Protein 8KCE (pdb70)

Organism: Ramazzottius varieornatus (NCBI:txid947166)

Solvent-accessible surface area: 12298 Å² total; per-residue (Å²): 122,97,10,34,73,0,0,26,19,0,0,18,26,0,10,9,2,0,30,1,0,51,93,3,19,114,93,19,75,18,106,58,0,94,96,57,70,31,45,78,190,16,26,76,76,0,34,19,0,62,66,60,0,36,84,25,54,64,71,9,40,65,32,0,130,93,78,67,20,178,39,26,62,74,18,132,39,68,30,87,47,115,82,11,66,16,0,13,119,4,0,30,21,15,0,19,18,2,20,2,0,2,45,12,2,22,142,34,3,135,41,100,133,34,72,84,59,9,82,48,18,26,72,24,0,37,62,8,4,30,38,0,9,155,40,43,25,62,4,52,81,42,32,94,80,63,17,42,2,23,50,89,0,9,13,5,21,17,46,76,16,57,75,58,38,96,48,131,28,48,142,55,13,22,72,0,65,8,69,61,55,42,11,79,71,42,23,90,0,44,0,83,27,76,116,155,27,94,47,116,33,0,23,2,0,6,11,6,22,47,97,30,20,65,30,104,130,19,74,64,37,2,51,1,26,103,35,6,107,6,21,0,10,0,0,9,0,101,26,135,144,14,119,84,0,2,46,56,32,94,13,12,32,0,0,2,16,32,0,21,15,52,24,178,50,30,77,115,138,128

Sequence (270 aa):
DMTLLDALNFLLGVEHLASAFYVQAVNNFTADDFKAAGLAQRRDYDQFVGVRNNEVDHRDTTLISSVIKSLGGKKPNPPCKKYTFPVTDVASVLKVSRRTLENADKPAYLGALRDIKSVELLRTSSVQGALSSGDSSAHAAFFAYLTGKAPPAPGPVDGPLTQRHIATLAQDDFIIVSCPYPAPKPFPKLTLSSPQSGPVGTVVATTTCAQDVDTNGVMCAIISGNQGTLLMQRPGATCTIPPGVKGIILFIAWVRGRDVLNVGVDDSSTVVCGPNYFLLSALGDAVPG

B-factor: mean 20.25, std 22.63, range [6.39, 247.56]

Structure (mmCIF, N/CA/C/O backbone):
data_8KCE
#
_entry.id   8KCE
#
_cell.length_a   89.362
_cell.length_b   64.020
_cell.length_c   45.987
_cell.angle_alpha   90.000
_cell.angle_beta   109.540
_cell.angle_gamma   90.000
#
_symmetry.space_group_name_H-M   'C 1 2 1'
#
loop_
_entity.id
_entity.type
_entity.pdbx_description
1 polymer RvY_06210
2 non-polymer 'ZINC ION'
3 non-polymer 'MAGNESIUM ION'
4 water water
#
loop_
_atom_site.group_PDB
_atom_site.id
_atom_site.type_symbol
_atom_site.label_atom_id
_atom_site.label_alt_id
_atom_site.label_comp_id
_atom_site.label_asym_id
_atom_site.label_entity_id
_atom_site.label_seq_id
_atom_site.pdbx_PDB_ins_code
_atom_site.Cartn_x
_atom_site.Cartn_y
_atom_site.Cartn_z
_atom_site.occupancy
_atom_site.B_iso_or_equiv
_atom_site.auth_seq_id
_atom_site.auth_comp_id
_atom_site.auth_asym_id
_atom_site.auth_atom_id
_atom_site.pdbx_PDB_model_num
ATOM 1 N N . ASP A 1 35 ? -38.56100 -22.26200 14.33800 1.000 29.46791 18 ASP A N 1
ATOM 2 C CA . ASP A 1 35 ? -38.13600 -22.53400 12.97500 1.000 29.11506 18 ASP A CA 1
ATOM 3 C C . ASP A 1 35 ? -37.73000 -21.23400 12.28500 1.000 24.50759 18 ASP A C 1
ATOM 4 O O . ASP A 1 35 ? -37.59600 -20.17500 12.92900 1.000 21.20541 18 ASP A O 1
ATOM 13 N N . MET A 1 36 ? -37.52800 -21.31900 10.96800 1.000 23.47277 19 MET A N 1
ATOM 14 C CA . MET A 1 36 ? -37.07200 -20.14700 10.23200 1.000 23.17787 19 MET A CA 1
ATOM 15 C C . MET A 1 36 ? -38.13800 -19.06000 10.17600 1.000 16.96397 19 MET A C 1
ATOM 16 O O . MET A 1 36 ? -37.79100 -17.88000 10.15400 1.000 15.50254 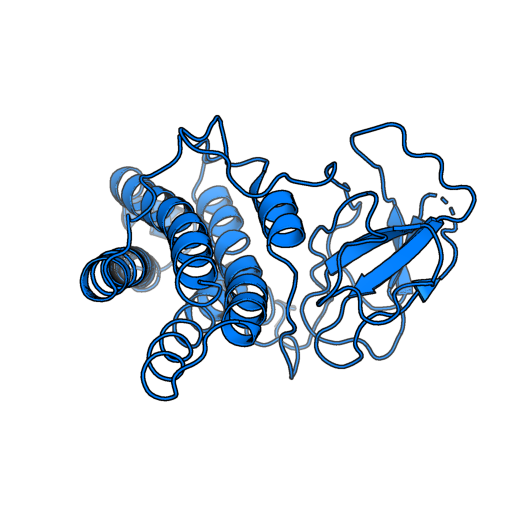19 MET A O 1
ATOM 30 N N . THR A 1 37 ? -39.42500 -19.42300 10.16700 1.000 15.27991 20 THR A N 1
ATOM 31 C CA . THR A 1 37 ? -40.46600 -18.40000 10.22100 1.000 14.92778 20 THR A CA 1
ATOM 32 C C . THR A 1 37 ? -40.35300 -17.59300 11.50500 1.000 14.51581 20 THR A C 1
ATOM 33 O O . THR A 1 37 ? -40.34400 -16.35700 11.48100 1.000 13.98689 20 THR A O 1
ATOM 44 N N A LEU A 1 38 ? -40.25600 -18.27600 12.64800 0.490 13.57791 21 LEU A N 1
ATOM 45 N N B LEU A 1 38 ? -40.26700 -18.28500 12.64100 0.510 14.67379 21 LEU A N 1
ATOM 46 C CA A LEU A 1 38 ? -40.15000 -17.56300 13.91700 0.490 13.85639 21 LEU A CA 1
ATOM 47 C CA B LEU A 1 38 ? -40.13400 -17.60900 13.92400 0.510 16.19711 21 LEU A CA 1
ATOM 48 C C A LEU A 1 38 ? -38.87300 -16.73500 13.98100 0.490 13.52071 21 LEU A C 1
ATOM 49 C C B LEU A 1 38 ? -38.88500 -16.74200 13.95700 0.510 14.45974 21 LEU A C 1
ATOM 50 O O A LEU A 1 38 ? -38.87400 -15.62000 14.51500 0.490 14.00718 21 LEU A O 1
ATOM 51 O O B LEU A 1 38 ? -38.92400 -15.59900 14.42600 0.510 14.56929 21 LEU A O 1
ATOM 82 N N . ASP A 1 39 ? -37.76400 -17.26700 13.46400 1.000 13.48232 22 ASP A N 1
ATOM 83 C CA . ASP A 1 39 ? -36.53400 -16.49100 13.46900 1.000 14.75167 22 ASP A CA 1
ATOM 84 C C . ASP A 1 39 ? -36.66400 -15.24700 12.60800 1.000 11.91649 22 ASP A C 1
ATOM 85 O O . ASP A 1 39 ? -36.16100 -14.18000 12.97200 1.000 12.25304 22 ASP A O 1
ATOM 94 N N . ALA A 1 40 ? -37.32200 -15.36400 11.46100 1.000 11.59980 23 ALA A N 1
ATOM 95 C CA . ALA A 1 40 ? -37.50900 -14.20100 10.60100 1.000 11.35919 23 ALA A CA 1
ATOM 96 C C . ALA A 1 40 ? -38.37700 -13.15200 11.28700 1.000 10.70867 23 ALA A C 1
ATOM 97 O O . ALA A 1 40 ? -38.09300 -11.94800 11.21800 1.000 10.34533 23 ALA A O 1
ATOM 104 N N . LEU A 1 41 ? -39.45500 -13.59000 11.93500 1.000 10.47506 24 LEU A N 1
ATOM 105 C CA . LEU A 1 41 ? -40.31200 -12.65500 12.65100 1.000 10.49660 24 LEU A CA 1
ATOM 106 C C . LEU A 1 41 ? -39.57300 -11.97900 13.79500 1.000 10.39285 24 LEU A C 1
ATOM 107 O O . LEU A 1 41 ? -39.74500 -10.77800 14.01800 1.000 10.14939 24 LEU A O 1
ATOM 123 N N . ASN A 1 42 ? -38.75900 -12.73500 14.54000 1.000 10.21798 25 ASN A N 1
ATOM 124 C CA . ASN A 1 42 ? -38.00400 -12.14700 15.64100 1.000 10.52718 25 ASN A CA 1
ATOM 125 C C . ASN A 1 42 ? -36.96600 -11.16000 15.13100 1.000 9.57245 25 ASN A C 1
ATOM 126 O O . ASN A 1 42 ? -36.69900 -10.14100 15.77900 1.000 10.27271 25 ASN A O 1
ATOM 137 N N . PHE A 1 43 ? -36.36300 -11.44400 13.97600 1.000 9.98102 26 PHE A N 1
ATOM 138 C CA . PHE A 1 43 ? -35.46300 -10.48900 13.34100 1.000 9.99263 26 PHE A CA 1
ATOM 139 C C . PHE A 1 43 ? -36.19900 -9.19800 12.98400 1.000 9.58852 26 PHE A C 1
ATOM 140 O O . PHE A 1 43 ? -35.70900 -8.09600 13.27200 1.000 9.50672 26 PHE A O 1
ATOM 157 N N . LEU A 1 44 ? -37.39400 -9.30300 12.38400 1.000 9.16893 27 LEU A N 1
ATOM 158 C CA . LEU A 1 44 ? -38.17200 -8.10500 12.09500 1.000 9.18939 27 LEU A CA 1
ATOM 159 C C . LEU A 1 44 ? -38.58700 -7.39000 13.36600 1.000 9.01088 27 LEU A C 1
ATOM 160 O O . LEU A 1 44 ? -38.67400 -6.16600 13.38200 1.000 9.13979 27 LEU A O 1
ATOM 176 N N . LEU A 1 45 ? -38.85200 -8.12800 14.43900 1.000 9.06490 28 LEU A N 1
ATOM 177 C CA . LEU A 1 45 ? -39.16000 -7.48900 15.71000 1.000 9.16335 28 LEU A CA 1
ATOM 178 C C . LEU A 1 45 ? -37.96100 -6.69500 16.21300 1.000 9.25893 28 LEU A C 1
ATOM 179 O O . LEU A 1 45 ? -38.12500 -5.60000 16.74600 1.000 10.12177 28 LEU A O 1
ATOM 195 N N . GLY A 1 46 ? -36.73800 -7.19900 16.01800 1.000 9.20712 29 GLY A N 1
ATOM 196 C CA . GLY A 1 46 ? -35.57500 -6.38200 16.33800 1.000 9.79733 29 GLY A CA 1
ATOM 197 C C . GLY A 1 46 ? -35.54400 -5.08600 15.54800 1.000 9.24558 29 GLY A C 1
ATOM 198 O O . GLY A 1 46 ? -35.29300 -4.01200 16.10000 1.000 9.80820 29 GLY A O 1
ATOM 202 N N . VAL A 1 47 ? -35.82500 -5.16600 14.25200 1.000 8.79778 30 VAL A N 1
ATOM 203 C CA . VAL A 1 47 ? -35.86900 -3.97800 13.40000 1.000 9.09812 30 VAL A CA 1
ATOM 204 C C . VAL A 1 47 ? -36.90300 -2.99400 13.91600 1.000 8.64046 30 VAL A C 1
ATOM 205 O O . VAL A 1 47 ? -36.65300 -1.78600 14.00600 1.000 9.17835 30 VAL A O 1
ATOM 218 N N . GLU A 1 48 ? -38.09100 -3.49700 14.24600 1.000 8.42159 31 GLU A N 1
ATOM 219 C CA . GLU A 1 48 ? -39.18600 -2.62900 14.65400 1.000 8.65018 31 GLU A CA 1
ATOM 220 C C . GLU A 1 48 ? -39.05200 -2.17500 16.10000 1.000 9.24054 31 GLU A C 1
ATOM 221 O O . GLU A 1 48 ? -39.56100 -1.10700 16.44200 1.000 9.61438 31 GLU A O 1
ATOM 233 N N . HIS A 1 49 ? -38.36300 -2.92300 16.97000 1.000 9.34048 32 HIS A N 1
ATOM 234 C CA . HIS A 1 49 ? -38.05100 -2.38800 18.29300 1.000 9.54370 32 HIS A CA 1
ATOM 235 C C . HIS A 1 49 ? -37.22600 -1.11700 18.17000 1.000 9.00982 32 HIS A C 1
ATOM 236 O O . HIS A 1 49 ? -37.45700 -0.13400 18.88400 1.000 9.66224 32 HIS A O 1
ATOM 251 N N . LEU A 1 50 ? -36.21400 -1.15900 17.30100 1.000 8.83668 33 LEU A N 1
ATOM 252 C CA . LEU A 1 50 ? -35.32000 -0.02600 17.12100 1.000 9.27264 33 LEU A CA 1
ATOM 253 C C . LEU A 1 50 ? -36.08200 1.15800 16.55100 1.000 8.95905 33 LEU A C 1
ATOM 254 O O . LEU A 1 50 ? -36.01500 2.27100 17.08400 1.000 9.56524 33 LEU A O 1
ATOM 270 N N . ALA A 1 51 ? -36.82300 0.94000 15.47200 1.000 8.74840 34 ALA A N 1
ATOM 271 C CA . ALA A 1 51 ? -37.51000 2.05100 14.82800 1.000 9.08170 34 ALA A CA 1
ATOM 272 C C . ALA A 1 51 ? -38.57300 2.63300 15.74600 1.000 9.28636 34 ALA A C 1
ATOM 273 O O . ALA A 1 51 ? -38.65700 3.85200 15.91200 1.000 9.64115 34 ALA A O 1
ATOM 280 N N . SER A 1 52 ? -39.41800 1.79400 16.33700 1.000 9.33719 35 SER A N 1
ATOM 281 C CA . SER A 1 52 ? -40.46300 2.32000 17.21000 1.000 9.26782 35 SER A CA 1
ATOM 282 C C . SER A 1 52 ? -39.86700 3.07500 18.39000 1.000 9.76354 35 SER A C 1
ATOM 283 O O . SER A 1 52 ? -40.37900 4.12700 18.77700 1.000 9.90874 35 SER A O 1
ATOM 291 N N . ALA A 1 53 ? -38.76100 2.57800 18.95900 1.000 9.39158 36 ALA A N 1
ATOM 292 C CA . ALA A 1 53 ? -38.14500 3.29400 20.06900 1.000 9.64344 36 ALA A CA 1
ATOM 293 C C . ALA A 1 53 ? -37.72100 4.68700 19.63900 1.000 9.10500 36 ALA A C 1
ATOM 294 O O . ALA A 1 53 ? -37.90900 5.66900 20.38000 1.000 10.04490 36 ALA A O 1
ATOM 301 N N . PHE A 1 54 ? -37.13600 4.78800 18.43900 1.000 9.14215 37 PHE A N 1
ATOM 302 C CA . PHE A 1 54 ? -36.72700 6.07900 17.91200 1.000 8.76354 37 PHE A CA 1
ATOM 303 C C . PHE A 1 54 ? -37.91000 7.02700 17.79400 1.000 8.73096 37 PHE A C 1
ATOM 304 O O . PHE A 1 54 ? -37.84600 8.17300 18.24900 1.000 9.19398 37 PHE A O 1
ATOM 321 N N . TYR A 1 55 ? -38.98000 6.58800 17.12300 1.000 8.42488 38 TYR A N 1
ATOM 322 C CA . TYR A 1 55 ? -40.09500 7.49300 16.87800 1.000 8.25039 38 TYR A CA 1
ATOM 323 C C . TYR A 1 55 ? -40.81600 7.86400 18.16600 1.000 9.06754 38 TYR A C 1
ATOM 324 O O . TYR A 1 55 ? -41.26400 9.00300 18.31500 1.000 9.21635 38 TYR A O 1
ATOM 342 N N . VAL A 1 56 ? -40.96100 6.92700 19.10600 1.000 8.95817 39 VAL A N 1
ATOM 343 C CA . VAL A 1 56 ? -41.60800 7.25300 20.36900 1.000 9.76695 39 VAL A CA 1
ATOM 344 C C . VAL A 1 56 ? -40.82000 8.34500 21.08000 1.000 9.96992 39 VAL A C 1
ATOM 345 O O . VAL A 1 56 ? -41.37800 9.34000 21.55500 1.000 10.63340 39 VAL A O 1
ATOM 358 N N . GLN A 1 57 ? -39.50200 8.18300 21.15000 1.000 10.05508 40 GLN A N 1
ATOM 359 C CA . GLN A 1 57 ? -38.67100 9.18100 21.81600 1.000 10.44212 40 GLN A CA 1
ATOM 360 C C . GLN A 1 57 ? -38.69000 10.5060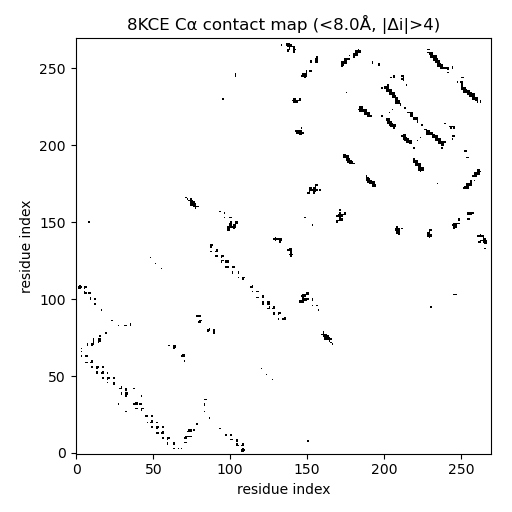0 21.07200 1.000 10.51064 40 GLN A C 1
ATOM 361 O O . GLN A 1 57 ? -38.75900 11.56900 21.69500 1.000 11.69762 40 GLN A O 1
ATOM 375 N N . ALA A 1 58 ? -38.63700 10.46500 19.74200 1.000 9.74717 41 ALA A N 1
ATOM 376 C CA . ALA A 1 58 ? -38.58800 11.70300 18.98000 1.000 10.59036 41 ALA A CA 1
ATOM 377 C C . ALA A 1 58 ? -39.86500 12.51100 19.15400 1.000 10.40934 41 ALA A C 1
ATOM 378 O O . ALA A 1 58 ? -39.81200 13.73700 19.27600 1.000 11.18855 41 ALA A O 1
ATOM 385 N N . VAL A 1 59 ? -41.02800 11.85000 19.15800 1.000 10.48150 42 VAL A N 1
ATOM 386 C CA . VAL A 1 59 ? -42.27000 12.58700 19.38000 1.000 11.16235 42 VAL A CA 1
ATOM 387 C C . VAL A 1 59 ? -42.27000 13.23100 20.75600 1.000 12.07272 42 VAL A C 1
ATOM 388 O O . VAL A 1 59 ? -42.79700 14.33600 20.92500 1.000 13.93145 42 VAL A O 1
ATOM 401 N N . ASN A 1 60 ? -41.67200 12.57600 21.75100 1.000 12.20115 43 ASN A N 1
ATOM 402 C CA . ASN A 1 60 ? -41.59400 13.17200 23.08100 1.000 14.31589 43 ASN A CA 1
ATOM 403 C C . ASN A 1 60 ? -40.66800 14.38200 23.12900 1.000 15.04796 43 ASN A C 1
ATOM 404 O O . ASN A 1 60 ? -40.84800 15.24600 23.99200 1.000 17.93388 43 ASN A O 1
ATOM 415 N N . ASN A 1 61 ? -39.69800 14.47800 22.22200 1.000 14.94834 44 ASN A N 1
ATOM 416 C CA . ASN A 1 61 ? -38.68300 15.51900 22.27000 1.000 19.25354 44 ASN A CA 1
ATOM 417 C C . ASN A 1 61 ? -38.89300 16.64200 21.26500 1.000 14.93972 44 ASN A C 1
ATOM 418 O O . ASN A 1 61 ? -38.19200 17.66100 21.36200 1.000 15.57418 44 ASN A O 1
ATOM 429 N N . PHE A 1 62 ? -39.82000 16.48800 20.31800 1.000 12.80946 45 PHE A N 1
ATOM 4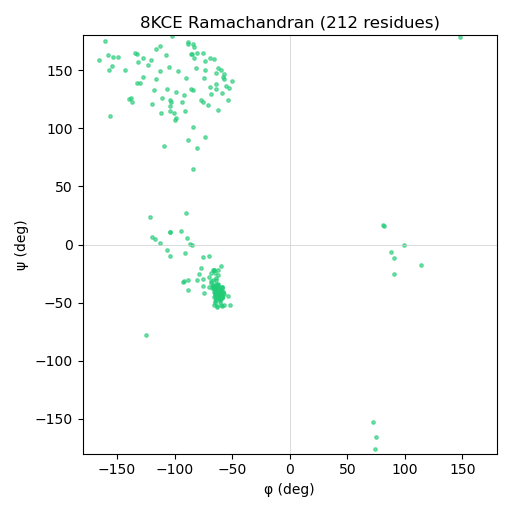30 C CA . PHE A 1 62 ? -40.07000 17.46500 19.27200 1.000 12.57112 45 PHE A CA 1
ATOM 431 C C . PHE A 1 62 ? -41.56200 17.69800 19.16300 1.000 12.68364 45 PHE A C 1
ATOM 432 O O . PHE A 1 62 ? -42.35300 16.75400 19.22200 1.000 13.19816 45 PHE A O 1
ATOM 449 N N . THR A 1 63 ? -41.92900 18.95800 18.98100 1.000 14.60484 46 THR A N 1
ATOM 450 C CA . THR A 1 63 ? -43.31100 19.37700 18.85500 1.000 15.21690 46 THR A CA 1
ATOM 451 C C . THR A 1 63 ? -43.58400 19.88500 17.44500 1.000 15.19967 46 THR A C 1
ATOM 452 O O . THR A 1 63 ? -42.67500 20.12200 16.64400 1.000 14.81317 46 THR A O 1
ATOM 463 N N . ALA A 1 64 ? -44.86900 20.11700 17.17300 1.000 15.14128 47 ALA A N 1
ATOM 464 C CA . ALA A 1 64 ? -45.23400 20.73000 15.90700 1.000 15.81245 47 ALA A CA 1
ATOM 465 C C . ALA A 1 64 ? -44.56400 22.08800 15.75300 1.000 16.95138 47 ALA A C 1
ATOM 466 O O . ALA A 1 64 ? -44.19000 22.47700 14.64300 1.000 17.18602 47 ALA A O 1
ATOM 473 N N . ASP A 1 65 ? -44.42800 22.84500 16.84600 1.000 18.62960 48 ASP A N 1
ATOM 474 C CA . ASP A 1 65 ? -43.76300 24.13900 16.73700 1.000 21.01198 48 ASP A CA 1
ATOM 475 C C . ASP A 1 65 ? -42.30300 23.97800 16.32600 1.000 19.28127 48 ASP A C 1
ATOM 476 O O . ASP A 1 65 ? -41.78600 24.77900 15.54200 1.000 19.44072 48 ASP A O 1
ATOM 485 N N . ASP A 1 66 ? -41.62300 22.94200 16.83400 1.000 18.13801 49 ASP A N 1
ATOM 486 C CA . ASP A 1 66 ? -40.25900 22.67300 16.38000 1.000 17.39116 49 ASP A CA 1
ATOM 487 C C . ASP A 1 66 ? -40.23900 22.38700 14.88300 1.000 16.27026 49 ASP A C 1
ATOM 488 O O . ASP A 1 66 ? -39.38200 22.88700 14.15200 1.000 16.54380 49 ASP A O 1
ATOM 497 N N . PHE A 1 67 ? -41.17900 21.57000 14.40900 1.000 14.96576 50 PHE A N 1
ATOM 498 C CA . PHE A 1 67 ? -41.23500 21.25800 12.98700 1.000 14.36454 50 PHE A CA 1
ATOM 499 C C . PHE A 1 67 ? -41.51800 22.51300 12.16800 1.000 16.10242 50 PHE A C 1
ATOM 500 O O . PHE A 1 67 ? -40.89200 22.73900 11.12200 1.000 16.76920 50 PHE A O 1
ATOM 517 N N . LYS A 1 68 ? -42.44700 23.35500 12.63400 1.000 17.00917 51 LYS A N 1
ATOM 518 C CA . LYS A 1 68 ? -42.77300 24.57200 11.89200 1.000 19.46804 51 LYS A CA 1
ATOM 519 C C . LYS A 1 68 ? -41.59700 25.53400 11.85800 1.000 20.05888 51 LYS A C 1
ATOM 520 O O . LYS A 1 68 ? -41.37300 26.20600 10.84600 1.000 20.72471 51 LYS A O 1
ATOM 539 N N . ALA A 1 69 ? -40.84400 25.62100 12.95500 1.000 20.40331 52 ALA A N 1
ATOM 540 C CA . ALA A 1 69 ? -39.65900 26.47300 12.96300 1.000 21.68864 52 ALA A CA 1
ATOM 541 C C . ALA A 1 69 ? -38.64300 26.00100 11.93500 1.000 21.86985 52 ALA A C 1
ATOM 542 O O . ALA A 1 69 ? -37.85700 26.80600 11.42300 1.000 24.58461 52 ALA A O 1
ATOM 549 N N . ALA A 1 70 ? -38.66900 24.71300 11.59600 1.000 21.52098 53 ALA A N 1
ATOM 550 C CA . ALA A 1 70 ? -37.77800 24.13200 10.60100 1.000 21.25717 53 ALA A CA 1
ATOM 551 C C . ALA A 1 70 ? -38.30800 24.24800 9.17600 1.000 22.59809 53 ALA A C 1
ATOM 552 O O . ALA A 1 70 ? -37.64300 23.78300 8.24300 1.000 23.77631 53 ALA A O 1
ATOM 559 N N . GLY A 1 71 ? -39.48000 24.84600 8.98200 1.000 20.48226 54 GLY A N 1
ATOM 560 C CA . GLY A 1 71 ? -40.03500 25.02900 7.65700 1.000 19.99085 54 GLY A CA 1
ATOM 561 C C . GLY A 1 71 ? -41.08100 24.02400 7.25600 1.000 17.91276 54 GLY A C 1
ATOM 562 O O . GLY A 1 71 ? -41.61100 24.11800 6.14500 1.000 18.74810 54 GLY A O 1
ATOM 566 N N . LEU A 1 72 ? -41.39100 23.07500 8.12100 1.000 16.85061 55 LEU A N 1
ATOM 567 C CA . LEU A 1 72 ? -42.37600 22.04800 7.84700 1.000 15.93127 55 LEU A CA 1
ATOM 568 C C . LEU A 1 72 ? -43.76100 22.53800 8.26400 1.000 16.12064 55 LEU A C 1
ATOM 569 O O . LEU A 1 72 ? -43.92200 23.59900 8.86500 1.000 18.54543 55 LEU A O 1
ATOM 585 N N . ALA A 1 73 ? -44.77300 21.75400 7.92600 1.000 14.56730 56 ALA A N 1
ATOM 586 C CA . ALA A 1 73 ? -46.15700 22.10100 8.18700 1.000 13.98136 56 ALA A CA 1
ATOM 587 C C . ALA A 1 73 ? -46.72500 21.24900 9.31200 1.000 12.46922 56 ALA A C 1
ATOM 588 O O . ALA A 1 73 ? -46.18900 20.19300 9.65300 1.000 12.21879 56 ALA A O 1
ATOM 595 N N . GLN A 1 74 ? -47.85300 21.70400 9.86200 1.000 12.69741 57 GLN A N 1
ATOM 596 C CA . GLN A 1 74 ? -48.54800 20.91000 10.86400 1.000 12.49245 57 GLN A CA 1
ATOM 597 C C . GLN A 1 74 ? -48.78800 19.48700 10.38000 1.000 10.94401 57 GLN A C 1
ATOM 598 O O . GLN A 1 74 ? -48.60700 18.53900 11.14400 1.000 10.78552 57 GLN A O 1
ATOM 612 N N A ARG A 1 75 ? -49.20300 19.31300 9.12100 0.490 10.09262 58 ARG A N 1
ATOM 613 N N B ARG A 1 75 ? -49.20000 19.32000 9.12300 0.510 10.50829 58 ARG A N 1
ATOM 614 C CA A ARG A 1 75 ? -49.49400 17.96100 8.64800 0.490 9.41083 58 ARG A CA 1
ATOM 615 C CA B ARG A 1 75 ? -49.49100 17.97600 8.63100 0.510 10.28869 58 ARG A CA 1
ATOM 616 C C A ARG A 1 75 ? -48.25400 17.07500 8.64200 0.490 9.02827 58 ARG A C 1
ATOM 617 C C B ARG A 1 75 ? -48.25700 17.08400 8.64800 0.510 9.40864 58 ARG A C 1
ATOM 618 O O A ARG A 1 75 ? -48.37900 15.84800 8.69300 0.490 9.28835 58 ARG A O 1
ATOM 619 O O B ARG A 1 75 ? -48.38900 15.85900 8.73000 0.510 9.69060 58 ARG A O 1
ATOM 660 N N . ASP A 1 76 ? -47.06500 17.67100 8.51600 1.000 8.84897 59 ASP A N 1
ATOM 661 C CA . ASP A 1 76 ? -45.84100 16.88500 8.54400 1.000 9.24807 59 ASP A CA 1
ATOM 662 C C . ASP A 1 76 ? -45.55500 16.38400 9.95000 1.000 9.61463 59 ASP A C 1
ATOM 663 O O . ASP A 1 76 ? -45.14300 15.23600 10.13100 1.000 9.77668 59 ASP A O 1
ATOM 672 N N . TYR A 1 77 ? -45.77400 17.22800 10.96100 1.000 9.47871 60 TYR A N 1
ATOM 673 C CA . TYR A 1 77 ? -45.66500 16.75000 12.33200 1.000 9.71969 60 TYR A CA 1
ATOM 674 C C . TYR A 1 77 ? -46.72400 15.69400 12.60600 1.000 9.34675 60 TYR A C 1
ATOM 675 O O . TYR A 1 77 ? -46.44900 14.66600 13.22800 1.000 9.16944 60 TYR A O 1
ATOM 693 N N . ASP A 1 78 ? -47.95100 15.94000 12.16200 1.000 9.47501 61 ASP A N 1
ATOM 694 C CA . ASP A 1 78 ? -49.00400 14.96300 12.38000 1.000 9.51818 61 ASP A CA 1
ATOM 695 C C . ASP A 1 78 ? -48.64400 13.62600 11.75100 1.000 9.01453 61 ASP A C 1
ATOM 696 O O . ASP A 1 78 ? -48.85000 12.57500 12.36100 1.000 8.71939 61 ASP A O 1
ATOM 705 N N . GLN A 1 79 ? -48.14600 13.63900 10.50900 1.000 8.45182 62 GLN A N 1
ATOM 706 C CA . GLN A 1 79 ? -47.74400 12.37700 9.89900 1.000 8.51250 62 GLN A CA 1
ATOM 707 C C . GLN A 1 79 ? -46.60600 11.73300 10.67500 1.000 8.75970 62 GLN A C 1
ATOM 708 O O . GLN A 1 79 ? -46.53300 10.51000 10.77000 1.000 8.46226 62 GLN A O 1
ATOM 722 N N . PHE A 1 80 ? -45.69800 12.53900 11.22800 1.000 8.62319 63 PHE A N 1
ATOM 723 C CA . PHE A 1 80 ? -44.62300 11.99000 12.04700 1.000 8.11308 63 PHE A CA 1
ATOM 724 C C . PHE A 1 80 ? -45.18300 11.23800 13.25500 1.000 8.58524 63 PHE A C 1
ATOM 725 O O . PHE A 1 80 ? -44.73900 10.12600 13.56900 1.000 8.42321 63 PHE A O 1
ATOM 742 N N . VAL A 1 81 ? -46.17700 11.81300 13.93400 1.000 8.38266 64 VAL A N 1
ATOM 743 C CA . VAL A 1 81 ? -46.85700 11.10000 15.01100 1.000 8.90540 64 VAL A CA 1
ATOM 744 C C . VAL A 1 81 ? -47.53400 9.84300 14.48100 1.000 8.71489 64 VAL A C 1
ATOM 745 O O . VAL A 1 81 ? -47.50500 8.79500 15.12600 1.000 8.86073 64 VAL A O 1
ATOM 758 N N . GLY A 1 82 ? -48.14200 9.93100 13.29800 1.000 8.42340 65 GLY A N 1
ATOM 759 C CA . GLY A 1 82 ? -48.71700 8.74800 12.68000 1.000 8.71312 65 GLY A CA 1
ATOM 760 C C . GLY A 1 82 ? -47.69600 7.66200 12.40700 1.000 8.20362 65 GLY A C 1
ATOM 761 O O . GLY A 1 82 ? -48.00500 6.48500 12.55000 1.000 8.52859 65 GLY A O 1
ATOM 765 N N . VAL A 1 83 ? -46.48900 8.03900 11.97700 1.000 8.26065 66 VAL A N 1
ATOM 766 C CA . VAL A 1 83 ? -45.40600 7.06700 11.80100 1.000 8.05756 66 VAL A CA 1
ATOM 767 C C . VAL A 1 83 ? -45.09200 6.39500 13.12500 1.000 8.14469 66 VAL A C 1
ATOM 768 O O . VAL A 1 83 ? -44.98800 5.16700 13.19600 1.000 7.97184 66 VAL A O 1
ATOM 781 N N . ARG A 1 84 ? -44.94600 7.18100 14.20000 1.000 8.01983 67 ARG A N 1
ATOM 782 C CA . ARG A 1 84 ? -44.75900 6.57900 15.50900 1.000 8.15598 67 ARG A CA 1
ATOM 783 C C . ARG A 1 84 ? -45.84500 5.55900 15.77500 1.000 8.01798 67 ARG A C 1
ATOM 784 O O . ARG A 1 84 ? -45.57000 4.43500 16.19400 1.000 8.99564 67 ARG A O 1
ATOM 805 N N . ASN A 1 85 ? -47.10100 5.96100 15.60600 1.000 8.32604 68 ASN A N 1
ATOM 806 C CA . ASN A 1 85 ? -48.20700 5.06500 15.91300 1.000 8.90509 68 ASN A CA 1
ATOM 807 C C . ASN A 1 85 ? -48.14800 3.81000 15.05000 1.000 8.56325 68 ASN A C 1
ATOM 808 O O . ASN A 1 85 ? -48.39500 2.69500 15.52700 1.000 8.94403 68 ASN A O 1
ATOM 819 N N . ASN A 1 86 ? -47.83000 3.98300 13.76900 1.000 8.03960 69 ASN A N 1
ATOM 820 C CA . ASN A 1 86 ? -47.77000 2.84700 12.86600 1.000 8.05448 69 ASN A CA 1
ATOM 821 C C . ASN A 1 86 ? -46.64800 1.90000 13.25700 1.000 8.29690 69 ASN A C 1
ATOM 822 O O . ASN A 1 86 ? -46.81400 0.68100 13.15400 1.000 8.78191 69 ASN A O 1
ATOM 833 N N . GLU A 1 87 ? -45.50400 2.43200 13.69700 1.000 8.03481 70 GLU A N 1
ATOM 834 C CA . GLU A 1 87 ? -44.37300 1.57800 14.04700 1.000 8.27540 70 GLU A CA 1
ATOM 835 C C . GLU A 1 87 ? -44.58100 0.87600 15.38400 1.000 8.34966 70 GLU A C 1
ATOM 836 O O . GLU A 1 87 ? -44.16000 -0.26600 15.55500 1.000 8.59821 70 GLU A O 1
ATOM 848 N N . VAL A 1 88 ? -45.22500 1.54500 16.34200 1.000 8.79451 71 VAL A N 1
ATOM 849 C CA . VAL A 1 88 ? -45.66100 0.86600 17.55400 1.000 9.42131 71 VAL A CA 1
ATOM 850 C C . VAL A 1 88 ? -46.55600 -0.30000 17.18800 1.000 9.22495 71 VAL A C 1
ATOM 851 O O . VAL A 1 88 ? -46.41800 -1.39600 17.74800 1.000 9.79322 71 VAL A O 1
ATOM 864 N N . ASP A 1 89 ? -47.47200 -0.09900 16.23000 1.000 9.11691 72 ASP A N 1
ATOM 865 C CA . ASP A 1 89 ? -48.30100 -1.21000 15.76500 1.000 9.70893 72 ASP A CA 1
ATOM 866 C C . ASP A 1 89 ? -47.46000 -2.29900 15.10200 1.000 9.57644 72 ASP A C 1
ATOM 867 O O . ASP A 1 89 ? -47.68000 -3.48400 15.35400 1.000 10.19234 72 ASP A O 1
ATOM 876 N N . HIS A 1 90 ? -46.51000 -1.92400 14.23100 1.000 8.75306 73 HIS A N 1
ATOM 877 C CA . HIS A 1 90 ? -45.68500 -2.93400 13.56600 1.000 9.15201 73 HIS A CA 1
ATOM 878 C C . HIS A 1 90 ? -44.94000 -3.78800 14.57700 1.000 9.15370 73 HIS A C 1
ATOM 879 O O . HIS A 1 90 ? -44.83000 -5.01300 14.40800 1.000 10.23694 73 HIS A O 1
ATOM 893 N N . ARG A 1 91 ? -44.41500 -3.15500 15.62900 1.000 8.96772 74 ARG A N 1
ATOM 894 C CA . ARG A 1 91 ? -43.72300 -3.87300 16.69300 1.000 9.24761 74 ARG A CA 1
ATOM 895 C C . ARG A 1 91 ? -44.68500 -4.76900 17.45700 1.000 9.44355 74 ARG A C 1
ATOM 896 O O . ARG A 1 91 ? -44.42100 -5.95600 17.66100 1.000 9.94056 74 ARG A O 1
ATOM 917 N N . ASP A 1 92 ? -45.79200 -4.19500 17.92600 1.000 9.94993 75 ASP A N 1
ATOM 918 C CA . ASP A 1 92 ? -46.69600 -4.92300 18.80300 1.000 11.45041 75 ASP A CA 1
ATOM 919 C C . ASP A 1 92 ? -47.34900 -6.09000 18.07700 1.000 11.23379 75 ASP A C 1
ATOM 920 O O . ASP A 1 92 ? -47.60500 -7.13400 18.68500 1.000 11.85007 75 ASP A O 1
ATOM 929 N N A THR A 1 93 ? -47.61900 -5.92400 16.78500 0.580 10.58770 76 THR A N 1
ATOM 930 N N B THR A 1 93 ? -47.63200 -5.95100 16.78100 0.420 11.45732 76 THR A N 1
ATOM 931 C CA A THR A 1 93 ? -48.16600 -7.01000 15.98400 0.580 10.74809 76 THR A CA 1
ATOM 932 C CA B THR A 1 93 ? -48.20000 -7.08800 16.06000 0.420 12.26917 76 THR A CA 1
ATOM 933 C C A THR A 1 93 ? -47.18900 -8.17400 15.89800 0.580 10.67968 76 THR A C 1
ATOM 934 C C B THR A 1 93 ? -47.18300 -8.21400 15.91700 0.420 11.25801 76 THR A C 1
ATOM 935 O O A THR A 1 93 ? -47.59000 -9.33600 16.01200 0.580 11.88677 76 THR A O 1
ATOM 936 O O B THR A 1 93 ? -47.54200 -9.39300 16.01200 0.420 12.13180 76 THR A O 1
ATOM 957 N N . LEU A 1 94 ? -45.90800 -7.88400 15.68400 1.000 10.51274 77 LEU A N 1
ATOM 958 C CA . LEU A 1 94 ? -44.90700 -8.94400 15.64000 1.000 10.52297 77 LEU A CA 1
ATOM 959 C C . LEU A 1 94 ? -44.81800 -9.66300 16.98000 1.000 10.92748 77 LEU A C 1
ATOM 960 O O . LEU A 1 94 ? -44.72100 -10.89100 17.02100 1.000 11.33934 77 LEU A O 1
ATOM 976 N N . ILE A 1 95 ? -44.84100 -8.91800 18.08900 1.000 10.56280 78 ILE A N 1
ATOM 977 C CA . ILE A 1 95 ? -44.80600 -9.55200 19.40500 1.000 11.09003 78 ILE A CA 1
ATOM 978 C C . ILE A 1 95 ? -45.96600 -10.52300 19.54600 1.000 11.80317 78 ILE A C 1
ATOM 979 O O . ILE A 1 95 ? -45.79300 -11.67100 19.96900 1.000 12.41799 78 ILE A O 1
ATOM 995 N N A SER A 1 96 ? -47.17400 -10.06200 19.20800 0.520 12.82063 79 SER A N 1
ATOM 996 N N B SER A 1 96 ? -47.17700 -10.09200 19.19800 0.480 12.79712 79 SER A N 1
ATOM 997 C CA A SER A 1 96 ? -48.36400 -10.89000 19.36300 0.520 13.85942 79 SER A CA 1
ATOM 998 C CA B SER A 1 96 ? -48.31900 -10.96900 19.44100 0.480 13.91645 79 SER A CA 1
ATOM 999 C C A SER A 1 96 ? -48.26400 -12.14200 18.50700 0.520 13.66981 79 SER A C 1
ATOM 1000 C C B SER A 1 96 ? -48.34100 -12.15200 18.48100 0.480 13.72821 79 SER A C 1
ATOM 1001 O O A SER A 1 96 ? -48.54100 -13.25200 18.97200 0.520 14.01064 79 SER A O 1
ATOM 1002 O O B SER A 1 96 ? -48.81100 -13.23200 18.85300 0.480 14.01110 79 SER A O 1
ATOM 1017 N N . VAL A 1 97 ? -47.83900 -11.98400 17.25600 1.000 12.91552 80 VAL A N 1
ATOM 1018 C CA . VAL A 1 97 ? -47.78600 -13.11600 16.34000 1.000 13.97154 80 VAL A CA 1
ATOM 1019 C C . VAL A 1 97 ? -46.75500 -14.12700 16.82000 1.000 13.96124 80 VAL A C 1
ATOM 1020 O O . VAL A 1 97 ? -47.00600 -15.34000 16.82300 1.000 15.14811 80 VAL A O 1
ATOM 1033 N N . ILE A 1 98 ? -45.58700 -13.65600 17.25700 1.000 13.12331 81 ILE A N 1
ATOM 1034 C CA . ILE A 1 98 ? -44.55800 -14.56700 17.75600 1.000 13.23122 81 ILE A CA 1
ATOM 1035 C C . ILE A 1 98 ? -45.08000 -15.35300 18.95300 1.000 13.90068 81 ILE A C 1
ATOM 1036 O O . ILE A 1 98 ? -44.89100 -16.57400 19.04500 1.000 15.34989 81 ILE A O 1
ATOM 1052 N N . LYS A 1 99 ? -45.77000 -14.67600 19.87300 1.000 14.46733 82 LYS A N 1
ATOM 1053 C CA . LYS A 1 99 ? -46.34000 -15.37500 21.02100 1.000 17.21572 82 LYS A CA 1
ATOM 1054 C C . LYS A 1 99 ? -47.33900 -16.42800 20.56500 1.000 19.41024 82 LYS A C 1
ATOM 1055 O O . LYS A 1 99 ? -47.35200 -17.55000 21.09000 1.000 21.40260 82 LYS A O 1
ATOM 1074 N N . SER A 1 100 ? -48.18900 -16.08300 19.59000 1.000 19.95362 83 SER A N 1
ATOM 1075 C CA . SER A 1 100 ? -49.21700 -17.01300 19.12800 1.000 20.88536 83 SER A CA 1
ATOM 1076 C C . SER A 1 100 ? -48.61700 -18.25200 18.47500 1.000 20.36669 83 SER A C 1
ATOM 1077 O O . SER A 1 100 ? -49.27000 -19.30400 18.43800 1.000 21.60515 83 SER A O 1
ATOM 1085 N N . LEU A 1 101 ? -47.39400 -18.14800 17.96400 1.000 19.23120 84 LEU A N 1
ATOM 1086 C CA . LEU A 1 101 ? -46.67400 -19.26000 17.36700 1.000 20.25854 84 LEU A CA 1
ATOM 1087 C C . LEU A 1 101 ? -45.84400 -20.02500 18.39000 1.000 22.38153 84 LEU A C 1
ATOM 1088 O O . LEU A 1 101 ? -45.10600 -20.94500 18.01600 1.000 22.36129 84 LEU A O 1
ATOM 1104 N N . GLY A 1 102 ? -45.95600 -19.67300 19.66700 1.000 26.15183 85 GLY A N 1
ATOM 1105 C CA . GLY A 1 102 ? -45.20100 -20.35400 20.69900 1.000 36.67777 85 GLY A CA 1
ATOM 1106 C C . GLY A 1 102 ? -43.78000 -19.87400 20.84900 1.000 52.40567 85 GLY A C 1
ATOM 1107 O O . GLY A 1 102 ? -42.96700 -20.55600 21.48100 1.000 45.97561 85 GLY A O 1
ATOM 1111 N N . GLY A 1 103 ? -43.45300 -18.71200 20.28600 1.000 78.30823 86 GLY A N 1
ATOM 1112 C CA . GLY A 1 103 ? -42.10600 -18.19400 20.33700 1.000 105.62099 86 GLY A CA 1
ATOM 1113 C C . GLY A 1 103 ? -41.86300 -17.32000 21.55000 1.000 131.05441 86 GLY A C 1
ATOM 1114 O O . GLY A 1 103 ? -42.73600 -17.09800 22.38800 1.000 132.59791 86 GLY A O 1
ATOM 1118 N N A LYS A 1 104 ? -40.62800 -16.83900 21.64500 0.880 147.88316 87 LYS A N 1
ATOM 1119 N N B LYS A 1 104 ? -40.64000 -16.80400 21.62900 0.120 133.50512 87 LYS A N 1
ATOM 1120 C CA A LYS A 1 104 ? -40.20300 -15.93400 22.71200 0.880 151.46284 87 LYS A CA 1
ATOM 1121 C CA B LYS A 1 104 ? -40.21500 -15.93100 22.72400 0.120 128.37521 87 LYS A CA 1
ATOM 1122 C C A LYS A 1 104 ? -39.80000 -14.62200 22.05800 0.880 102.04257 87 LYS A C 1
ATOM 1123 C C B LYS A 1 104 ? -39.77300 -14.60000 22.13000 0.120 99.71691 87 LYS A C 1
ATOM 1124 O O A LYS A 1 104 ? -38.69100 -14.51900 21.50300 0.880 86.91097 87 LYS A O 1
ATOM 1125 O O B LYS A 1 104 ? -38.61500 -14.46300 21.69300 0.120 96.10140 87 LYS A O 1
ATOM 1148 N N . PRO A 1 105 ? -40.65300 -13.59800 22.08100 1.000 70.61406 88 PRO A N 1
ATOM 1149 C CA . PRO A 1 105 ? -40.31500 -12.35500 21.37400 1.000 37.53141 88 PRO A CA 1
ATOM 1150 C C . PRO A 1 105 ? -39.08400 -11.67700 21.94800 1.000 19.47927 88 PRO A C 1
ATOM 1151 O O . PRO A 1 105 ? -38.93900 -11.52200 23.16500 1.000 16.56831 88 PRO A O 1
ATOM 1162 N N . ASN A 1 106 ? -38.21000 -11.24000 21.04600 1.000 13.62967 89 ASN A N 1
ATOM 1163 C CA . ASN A 1 106 ? -37.05800 -10.46200 21.46100 1.000 12.68849 89 ASN A CA 1
ATOM 1164 C C . ASN A 1 106 ? -37.50400 -9.21200 22.21700 1.000 12.02232 89 ASN A C 1
ATOM 1165 O O . ASN A 1 106 ? -38.48200 -8.56100 21.82500 1.000 12.76088 89 ASN A O 1
ATOM 1176 N N . PRO A 1 107 ? -36.77200 -8.81700 23.25400 1.000 12.28827 90 PRO A N 1
ATOM 1177 C CA . PRO A 1 107 ? -36.99800 -7.52100 23.89900 1.000 12.38354 90 PRO A CA 1
ATOM 1178 C C . PRO A 1 107 ? -36.26300 -6.43600 23.13500 1.000 11.79271 90 PRO A C 1
ATOM 1179 O O . PRO A 1 107 ? -35.45200 -6.72100 22.24100 1.000 12.27788 90 PRO A O 1
ATOM 1190 N N . PRO A 1 108 ? -36.48000 -5.17800 23.49100 1.000 12.44009 91 PRO A N 1
ATOM 1191 C CA . PRO A 1 108 ? -35.66600 -4.11000 22.90500 1.000 12.56540 91 PRO A CA 1
ATOM 1192 C C . PRO A 1 108 ? -34.19300 -4.25700 23.24600 1.000 12.15332 91 PRO A C 1
ATOM 1193 O O . PRO A 1 108 ? -33.81300 -4.80300 24.28200 1.000 13.82896 91 PRO A O 1
ATOM 1204 N N . CYS A 1 109 ? -33.36400 -3.74200 22.35200 1.000 12.58601 92 CYS A N 1
ATOM 1205 C CA . CYS A 1 109 ? -31.96600 -3.49300 22.63300 1.000 13.01361 92 CYS A CA 1
ATOM 1206 C C . CYS A 1 109 ? -31.83900 -2.11600 23.28300 1.000 15.48097 92 CYS A C 1
ATOM 1207 O O . CYS A 1 109 ? -32.83200 -1.44100 23.55000 1.000 14.70264 92 CYS A O 1
ATOM 1214 N N A LYS A 1 110 ? -30.60500 -1.70800 23.57500 0.580 18.95568 93 LYS A N 1
ATOM 1215 N N B LYS A 1 110 ? -30.60300 -1.70900 23.56700 0.420 20.73761 93 LYS A N 1
ATOM 1216 C CA A LYS A 1 110 ? -30.29700 -0.36300 24.04900 0.580 28.37210 93 LYS A CA 1
ATOM 1217 C CA B LYS A 1 110 ? -30.29100 -0.36800 24.04600 0.420 29.88874 93 LYS A CA 1
ATOM 1218 C C A LYS A 1 110 ? -29.78800 0.43400 22.85800 0.580 16.66204 93 LYS A C 1
ATOM 1219 C C B LYS A 1 110 ? -29.78200 0.43600 22.85700 0.420 18.34559 93 LYS A C 1
ATOM 1220 O O A LYS A 1 110 ? -28.89400 -0.03100 22.14500 0.580 14.21041 93 LYS A O 1
ATOM 1221 O O B LYS A 1 110 ? -28.87900 -0.01900 22.14900 0.420 16.28506 93 LYS A O 1
ATOM 1244 N N . TYR A 1 111 ? -30.35800 1.62000 22.64000 1.000 12.79776 94 TYR A N 1
ATOM 1245 C CA . TYR A 1 111 ? -30.13000 2.38500 21.42700 1.000 11.79574 94 TYR A CA 1
ATOM 1246 C C . TYR A 1 111 ? -29.45900 3.71700 21.70700 1.000 11.59529 94 TYR A C 1
ATOM 1247 O O . TYR A 1 111 ? -29.49700 4.24800 22.81700 1.000 13.35242 94 TYR A O 1
ATOM 1265 N N . THR A 1 112 ? -28.86700 4.26800 20.65500 1.000 11.78773 95 THR A N 1
ATOM 1266 C CA . THR A 1 112 ? -28.36300 5.63300 20.66800 1.000 11.88685 95 THR A CA 1
ATOM 1267 C C . THR A 1 112 ? -28.69400 6.25000 19.31800 1.000 11.56398 95 THR A C 1
ATOM 1268 O O . THR A 1 112 ? -28.38300 5.68000 18.26900 1.000 12.92435 95 THR A O 1
ATOM 1279 N N . PHE A 1 113 ? -29.37800 7.38500 19.34100 1.000 11.89748 96 PHE A N 1
ATOM 1280 C CA . PHE A 1 113 ? -29.79300 8.03200 18.11300 1.000 12.58084 96 PHE A CA 1
ATOM 1281 C C . PHE A 1 113 ? -29.13900 9.40100 18.01500 1.000 13.00981 96 PHE A C 1
ATOM 1282 O O . PHE A 1 113 ? -29.14300 10.15100 19.00300 1.000 13.74978 96 PHE A O 1
ATOM 1299 N N . PRO A 1 114 ? -28.55200 9.76100 16.86000 1.000 13.10673 97 PRO A N 1
ATOM 1300 C CA . PRO A 1 114 ? -27.76000 11.00300 16.73300 1.000 13.89259 97 PRO A CA 1
ATOM 1301 C C . PRO A 1 114 ? -28.65400 12.20300 16.44900 1.000 14.17670 97 PRO A C 1
ATOM 1302 O O . PRO A 1 114 ? -28.60500 12.83400 15.38600 1.000 15.89247 97 PRO A O 1
ATOM 1313 N N . VAL A 1 115 ? -29.49700 12.53400 17.42400 1.000 14.15981 98 VAL A N 1
ATOM 1314 C CA . VAL A 1 115 ? -30.56900 13.50700 17.25000 1.000 15.13780 98 VAL A CA 1
ATOM 1315 C C . VAL A 1 115 ? -30.19100 14.81400 17.92300 1.000 13.44893 98 VAL A C 1
ATOM 1316 O O . VAL A 1 115 ? -29.90300 14.86100 19.12700 1.000 15.47010 98 VAL A O 1
ATOM 1329 N N . THR A 1 116 ? -30.22100 15.87400 17.13000 1.000 11.90071 99 THR A N 1
ATOM 1330 C CA . THR A 1 116 ? -30.03000 17.23400 17.62300 1.000 12.84622 99 THR A CA 1
ATOM 1331 C C . THR A 1 116 ? -31.23700 18.05700 17.18400 1.000 11.19432 99 THR A C 1
ATOM 1332 O O . THR A 1 116 ? -32.14400 18.28900 17.98600 1.000 11.81124 99 THR A O 1
ATOM 1343 N N . ASP A 1 117 ? -31.27100 18.46700 15.91600 1.000 11.56160 100 ASP A N 1
ATOM 1344 C CA . ASP A 1 117 ? -32.32000 19.31800 15.37900 1.000 11.85061 100 ASP A CA 1
ATOM 1345 C C . ASP A 1 117 ? -33.32700 18.51400 14.54600 1.000 11.15346 100 ASP A C 1
ATOM 1346 O O . ASP A 1 117 ? -33.21300 17.30100 14.36100 1.000 11.06507 100 ASP A O 1
ATOM 1355 N N . VAL A 1 118 ? -34.33100 19.21800 14.02200 1.000 10.70383 101 VAL A N 1
ATOM 1356 C CA . VAL A 1 118 ? -35.34000 18.55900 13.19800 1.000 10.56805 101 VAL A CA 1
ATOM 1357 C C . VAL A 1 118 ? -34.69700 17.90400 11.98700 1.000 10.34977 101 VAL A C 1
ATOM 1358 O O . VAL A 1 118 ? -35.07000 16.79300 11.60300 1.000 10.59843 101 VAL A O 1
ATOM 1371 N N . ALA A 1 119 ? -33.71600 18.56000 11.37000 1.000 10.63619 102 ALA A N 1
ATOM 1372 C CA . ALA A 1 119 ? -33.05400 17.93500 10.23600 1.000 11.10929 102 ALA A CA 1
ATOM 1373 C C . ALA A 1 119 ? -32.54000 16.54700 10.59600 1.000 10.49020 102 ALA A C 1
ATOM 1374 O O . ALA A 1 119 ? -32.68600 15.60400 9.81200 1.000 10.57013 102 ALA A O 1
ATOM 1381 N N . SER A 1 120 ? -31.91700 16.40900 11.76800 1.000 10.25008 103 SER A N 1
ATOM 1382 C CA . SER A 1 120 ? -31.36500 15.11500 12.15200 1.000 10.23611 103 SER A CA 1
ATOM 1383 C C . SER A 1 120 ? -32.46800 14.10100 12.40900 1.000 9.76355 103 SER A C 1
ATOM 1384 O O . SER A 1 120 ? -32.28600 12.91300 12.14400 1.000 10.23791 103 SER A O 1
ATOM 1392 N N . VAL A 1 121 ? -33.61500 14.53800 12.91600 1.000 9.51006 104 VAL A N 1
ATOM 1393 C CA . VAL A 1 121 ? -34.75000 13.63200 13.07800 1.000 9.53966 104 VAL A CA 1
ATOM 1394 C C . VAL A 1 121 ? -35.16400 13.06500 11.72900 1.000 9.13737 104 VAL A C 1
ATOM 1395 O O . VAL A 1 121 ? -35.40400 11.86000 11.58400 1.000 9.48436 104 VAL A O 1
ATOM 1408 N N . LEU A 1 122 ? -35.27600 13.93000 10.73000 1.000 9.16455 105 LEU A N 1
ATOM 1409 C CA . LEU A 1 122 ? -35.66900 13.47600 9.40200 1.000 9.29982 105 LEU A CA 1
ATOM 1410 C C . LEU A 1 122 ? -34.61100 12.56800 8.78700 1.000 9.56875 105 LEU A C 1
ATOM 1411 O O . LEU A 1 122 ? -34.95300 11.62800 8.06200 1.000 9.64533 105 LEU A O 1
ATOM 1427 N N . LYS A 1 123 ? -33.32600 12.85400 9.02200 1.000 9.89495 106 LYS A N 1
ATOM 1428 C CA . LYS A 1 123 ? -32.25600 12.01100 8.49600 1.000 9.72339 106 LYS A CA 1
ATOM 1429 C C . LYS A 1 123 ? -32.31500 10.61600 9.09600 1.000 9.46437 106 LYS A C 1
ATOM 1430 O O . LYS A 1 123 ? -32.21600 9.61800 8.37200 1.000 9.76527 106 LYS A O 1
ATOM 1449 N N . VAL A 1 124 ? -32.45400 10.51900 10.41800 1.000 9.44296 107 VAL A N 1
ATOM 1450 C CA . VAL A 1 124 ? -32.55100 9.20100 11.02800 1.000 9.31361 107 VAL A CA 1
ATOM 1451 C C . VAL A 1 124 ? -33.79200 8.48400 10.52500 1.000 8.70873 107 VAL A C 1
ATOM 1452 O O . VAL A 1 124 ? -33.74400 7.29600 10.19500 1.000 8.92007 107 VAL A O 1
ATOM 1465 N N . SER A 1 125 ? -34.91600 9.20300 10.43700 1.000 8.38044 108 SER A N 1
ATOM 1466 C CA . SER A 1 125 ? -36.16000 8.59700 9.97400 1.000 8.24048 108 SER A CA 1
ATOM 1467 C C . SER A 1 125 ? -36.01000 8.02400 8.56800 1.000 7.74881 108 SER A C 1
ATOM 1468 O O . SER A 1 125 ? -36.39800 6.88400 8.29600 1.000 8.33523 108 SER A O 1
ATOM 1476 N N A ARG A 1 126 ? -35.47700 8.82800 7.65300 0.560 8.06748 109 ARG A N 1
ATOM 1477 N N B ARG A 1 126 ? -35.47100 8.81400 7.63700 0.440 7.92318 109 ARG A N 1
ATOM 1478 C CA A ARG A 1 126 ? -35.27600 8.36400 6.29000 0.560 8.65541 109 ARG A CA 1
ATOM 1479 C CA B ARG A 1 126 ? -35.32000 8.31100 6.27500 0.440 8.46014 109 ARG A CA 1
ATOM 1480 C C A ARG A 1 126 ? -34.39100 7.13400 6.26600 0.560 8.35372 109 ARG A C 1
ATOM 1481 C C B ARG A 1 126 ? -34.37400 7.12300 6.23900 0.440 8.35224 109 ARG A C 1
ATOM 1482 O O A ARG A 1 126 ? -34.65200 6.17800 5.52600 0.560 8.73787 109 ARG A O 1
ATOM 1483 O O B ARG A 1 126 ? -34.56600 6.18800 5.45400 0.440 8.65555 109 ARG A O 1
ATOM 1524 N N . THR A 1 127 ? -33.34200 7.14300 7.08000 1.000 8.49596 110 THR A N 1
ATOM 1525 C CA . THR A 1 127 ? -32.40200 6.03100 7.12000 1.000 9.36844 110 THR A CA 1
ATOM 1526 C C . THR A 1 127 ? -33.10000 4.76100 7.58100 1.000 9.21710 110 THR A C 1
ATOM 1527 O O . THR A 1 127 ? -32.96400 3.69800 6.95300 1.000 9.74877 110 THR A O 1
ATOM 1538 N N . LEU A 1 128 ? -33.88700 4.85800 8.65600 1.000 8.34818 111 LEU A N 1
ATOM 1539 C CA . LEU A 1 128 ? -34.58000 3.68500 9.16900 1.000 8.37230 111 LEU A CA 1
ATOM 1540 C C . LEU A 1 128 ? -35.58700 3.15600 8.15400 1.000 8.56194 111 LEU A C 1
ATOM 1541 O O . LEU A 1 128 ? -35.68800 1.94300 7.93700 1.000 8.69117 111 LEU A O 1
ATOM 1557 N N . GLU A 1 129 ? -36.38300 4.03700 7.55600 1.000 7.94796 112 GLU A N 1
ATOM 1558 C CA . GLU A 1 129 ? -37.43400 3.57300 6.66000 1.000 7.98328 112 GLU A CA 1
ATOM 1559 C C . GLU A 1 129 ? -36.85100 3.01500 5.36700 1.000 8.77991 112 GLU A C 1
ATOM 1560 O O . GLU A 1 129 ? -37.36300 2.03000 4.82500 1.000 8.95976 112 GLU A O 1
ATOM 1572 N N . ASN A 1 130 ? -35.77900 3.61100 4.85000 1.000 8.42478 113 ASN A N 1
ATOM 1573 C CA . ASN A 1 130 ? -35.13700 3.04200 3.67500 1.000 9.17396 113 ASN A CA 1
ATOM 1574 C C . ASN A 1 130 ? -34.62300 1.64100 3.96700 1.000 10.03735 113 ASN A C 1
ATOM 1575 O O . ASN A 1 130 ? -34.70900 0.76100 3.10800 1.000 11.63654 113 ASN A O 1
ATOM 1586 N N . ALA A 1 131 ? -34.10600 1.40900 5.17800 1.000 9.13265 114 ALA A N 1
ATOM 1587 C CA . ALA A 1 131 ? -33.58000 0.10600 5.53600 1.000 10.08811 114 ALA A CA 1
ATOM 1588 C C . ALA A 1 131 ? -34.67800 -0.90300 5.84500 1.000 9.75678 114 ALA A C 1
ATOM 1589 O O . ALA A 1 131 ? -34.41700 -2.11400 5.80300 1.000 10.47589 114 ALA A O 1
ATOM 1596 N N . ASP A 1 132 ? -35.89300 -0.44500 6.16200 1.000 9.20067 115 ASP A N 1
ATOM 1597 C CA . ASP A 1 132 ? -36.99800 -1.37700 6.37800 1.000 9.33782 115 ASP A CA 1
ATOM 1598 C C . ASP A 1 132 ? -37.25000 -2.24600 5.17600 1.000 9.58930 115 ASP A C 1
ATOM 1599 O O . ASP A 1 132 ? -37.60200 -3.42400 5.31000 1.000 10.38344 115 ASP A O 1
ATOM 1608 N N . LYS A 1 133 ? -37.18000 -1.65500 3.99100 1.000 9.41954 116 LYS A N 1
ATOM 1609 C CA . LYS A 1 133 ? -37.61600 -2.38900 2.80900 1.000 10.19691 116 LYS A CA 1
ATOM 1610 C C . LYS A 1 133 ? -36.77500 -3.62100 2.56500 1.000 9.66402 116 LYS A C 1
ATOM 1611 O O . LYS A 1 133 ? -37.33800 -4.72700 2.46300 1.000 9.50652 116 LYS A O 1
ATOM 1630 N N . PRO A 1 134 ? -35.45500 -3.53000 2.49400 1.000 9.07827 117 PRO A N 1
ATOM 1631 C CA . PRO A 1 134 ? -34.66300 -4.75700 2.33700 1.000 8.95959 117 PRO A CA 1
ATOM 1632 C C . PRO A 1 134 ? -34.79300 -5.69400 3.52300 1.000 8.34238 117 PRO A C 1
ATOM 1633 O O . PRO A 1 134 ? -34.65000 -6.90700 3.34000 1.000 9.22206 117 PRO A O 1
ATOM 1644 N N . ALA A 1 135 ? -35.01800 -5.18200 4.73200 1.000 8.31264 118 ALA A N 1
ATOM 1645 C CA . ALA A 1 135 ? -35.17400 -6.05100 5.89100 1.000 8.73005 118 ALA A CA 1
ATOM 1646 C C . ALA A 1 135 ? -36.39600 -6.94600 5.73800 1.000 9.09775 118 ALA A C 1
ATOM 1647 O O . ALA A 1 135 ? -36.30800 -8.18100 5.85800 1.000 9.00846 118 ALA A O 1
ATOM 1654 N N . TYR A 1 136 ? -37.55100 -6.32400 5.47000 1.000 8.36119 119 TYR A N 1
ATOM 1655 C CA . TYR A 1 136 ? -38.79000 -7.07400 5.28100 1.000 8.43141 119 TYR A CA 1
ATOM 1656 C C . TYR A 1 136 ? -38.69200 -7.99300 4.07400 1.000 8.61582 119 TYR A C 1
ATOM 1657 O O . TYR A 1 136 ? -39.16400 -9.13400 4.12100 1.000 8.95664 119 TYR A O 1
ATOM 1675 N N . LEU A 1 137 ? -38.10600 -7.51600 2.97100 1.000 8.24638 120 LEU A N 1
ATOM 1676 C CA . LEU A 1 137 ? -38.00600 -8.35900 1.78100 1.000 8.79175 120 LEU A CA 1
ATOM 1677 C C . LEU A 1 137 ? -37.14800 -9.58900 2.04600 1.000 8.98825 120 LEU A C 1
ATOM 1678 O O . LEU A 1 137 ? -37.48800 -10.69400 1.61000 1.000 9.95300 120 LEU A O 1
ATOM 1694 N N . GLY A 1 138 ? -36.04300 -9.43300 2.77200 1.000 8.58955 121 GLY A N 1
ATOM 1695 C CA . GLY A 1 138 ? -35.24100 -10.59900 3.10300 1.000 9.91665 121 GLY A CA 1
ATOM 1696 C C . GLY A 1 138 ? -35.98500 -11.55700 4.01400 1.000 9.90887 121 GLY A C 1
ATOM 1697 O O . GLY A 1 138 ? -35.98200 -12.77200 3.80500 1.000 10.05438 121 GLY A O 1
ATOM 1701 N N . ALA A 1 139 ? -36.63100 -11.02000 5.04500 1.000 9.34137 122 ALA A N 1
ATOM 1702 C CA . ALA A 1 139 ? -37.34600 -11.85900 5.99900 1.000 10.39153 122 ALA A CA 1
ATOM 1703 C C . ALA A 1 139 ? -38.47900 -12.63100 5.33200 1.000 10.46195 122 ALA A C 1
ATOM 1704 O O . ALA A 1 139 ? -38.73700 -13.79500 5.67800 1.000 10.36120 122 ALA A O 1
ATOM 1711 N N . LEU A 1 140 ? -39.16400 -12.00700 4.37300 1.000 9.52611 123 LEU A N 1
ATOM 1712 C CA . LEU A 1 140 ? -40.27700 -12.66000 3.70000 1.000 10.05743 123 LEU A CA 1
ATOM 1713 C C . LEU A 1 140 ? -39.84300 -13.90600 2.94900 1.000 9.88670 123 LEU A C 1
ATOM 1714 O O . LEU A 1 140 ? -40.68600 -14.76400 2.68800 1.000 11.49807 123 LEU A O 1
ATOM 1730 N N . ARG A 1 141 ? -38.56700 -14.02800 2.59900 1.000 9.79912 124 ARG A N 1
ATOM 1731 C CA . ARG A 1 141 ? -38.09300 -15.24100 1.94200 1.000 10.59869 124 ARG A CA 1
ATOM 1732 C C . ARG A 1 141 ? -38.18900 -16.44800 2.85700 1.000 11.28092 124 ARG A C 1
ATOM 1733 O O . ARG A 1 141 ? -38.20200 -17.57700 2.36400 1.000 13.37624 124 ARG A O 1
ATOM 1754 N N . ASP A 1 142 ? -38.23600 -16.22800 4.16600 1.000 11.56192 125 ASP A N 1
ATOM 1755 C CA . ASP A 1 142 ? -38.15700 -17.28200 5.15700 1.000 12.51432 125 ASP A CA 1
ATOM 1756 C C . ASP A 1 142 ? -39.49200 -17.56100 5.83000 1.000 13.06689 125 ASP A C 1
ATOM 1757 O O . ASP A 1 142 ? -39.56900 -18.48100 6.64800 1.000 16.20197 125 ASP A O 1
ATOM 1766 N N . ILE A 1 143 ? -40.53000 -16.78800 5.53600 1.000 12.50770 126 ILE A N 1
ATOM 1767 C CA . ILE A 1 143 ? -41.81000 -16.89400 6.23100 1.000 13.72383 126 ILE A CA 1
ATOM 1768 C C . ILE A 1 143 ? -42.71900 -17.82500 5.43800 1.000 15.09698 126 ILE A C 1
ATOM 1769 O O . ILE A 1 143 ? -43.01900 -17.57900 4.26600 1.000 14.60090 126 ILE A O 1
ATOM 1785 N N . LYS A 1 144 ? -43.19200 -18.88400 6.09200 1.000 19.54029 127 LYS A N 1
ATOM 1786 C CA . LYS A 1 144 ? -43.71800 -20.03300 5.35200 1.000 26.52020 127 LYS A CA 1
ATOM 1787 C C . LYS A 1 144 ? -45.20400 -19.99200 4.98000 1.000 29.76659 127 LYS A C 1
ATOM 1788 O O . LYS A 1 144 ? -45.58100 -20.58900 3.96200 1.000 36.61158 127 LYS A O 1
ATOM 1802 N N . SER A 1 145 ? -46.07200 -19.36100 5.76200 1.000 24.06010 128 SER A N 1
ATOM 1803 C CA . SER A 1 145 ? -47.51100 -19.44200 5.52000 1.000 20.63509 128 SER A CA 1
ATOM 1804 C C . SER A 1 145 ? -48.05700 -18.25100 4.73000 1.000 17.01403 128 SER A C 1
ATOM 1805 O O . SER A 1 145 ? -47.54900 -17.13700 4.82300 1.000 15.97696 128 SER A O 1
ATOM 1813 N N . VAL A 1 146 ? -49.11300 -18.51200 3.94900 1.000 15.22745 129 VAL A N 1
ATOM 1814 C CA . VAL A 1 146 ? -49.74200 -17.47900 3.13000 1.000 14.42502 129 VAL A CA 1
ATOM 1815 C C . VAL A 1 146 ? -50.27000 -16.35100 3.99800 1.000 14.78253 129 VAL A C 1
ATOM 1816 O O . VAL A 1 146 ? -50.03600 -15.17900 3.70300 1.000 13.55630 129 VAL A O 1
ATOM 1829 N N . GLU A 1 147 ? -51.02600 -16.67300 5.05200 1.000 18.70985 130 GLU A N 1
ATOM 1830 C CA . GLU A 1 147 ? -51.64900 -15.60800 5.83600 1.000 31.73184 130 GLU A CA 1
ATOM 1831 C C . GLU A 1 147 ? -50.60200 -14.74700 6.52900 1.000 19.77570 130 GLU A C 1
ATOM 1832 O O . GLU A 1 147 ? -50.73900 -13.51800 6.60000 1.000 16.74681 130 GLU A O 1
ATOM 1844 N N A LEU A 1 148 ? -49.55500 -15.37700 7.07500 0.580 16.19947 131 LEU A N 1
ATOM 1845 N N B LEU A 1 148 ? -49.54100 -15.36300 7.02900 0.420 16.63227 131 LEU A N 1
ATOM 1846 C CA A LEU A 1 148 ? -48.49400 -14.60400 7.71100 0.580 15.12524 131 LEU A CA 1
ATOM 1847 C CA B LEU A 1 148 ? -48.53200 -14.57000 7.70900 0.420 14.74158 131 LEU A CA 1
ATOM 1848 C C A LEU A 1 148 ? -47.80600 -13.69700 6.70200 0.580 13.73818 131 LEU A C 1
ATOM 1849 C C B LEU A 1 148 ? -47.72400 -13.72800 6.73200 0.420 13.33639 131 LEU A C 1
ATOM 1850 O O A LEU A 1 148 ? -47.58000 -12.51100 6.97200 0.580 14.55074 131 LEU A O 1
ATOM 1851 O O B LEU A 1 148 ? -47.31100 -12.61600 7.07900 0.420 13.42919 131 LEU A O 1
ATOM 1882 N N . ARG A 1 149 ? -47.46600 -14.23100 5.52400 1.000 12.84566 132 ARG A N 1
ATOM 1883 C CA . ARG A 1 149 ? -46.84200 -13.38300 4.51900 1.000 11.94862 132 ARG A CA 1
ATOM 1884 C C . ARG A 1 149 ? -47.74300 -12.20200 4.17700 1.000 11.30065 132 ARG A C 1
ATOM 1885 O O . ARG A 1 149 ? -47.25700 -11.08800 3.99100 1.000 10.97694 132 ARG A O 1
ATOM 1906 N N . THR A 1 150 ? -49.06300 -12.41500 4.09800 1.000 10.94950 133 THR A N 1
ATOM 1907 C CA . THR A 1 150 ? -49.94100 -11.29500 3.76100 1.000 11.28800 133 THR A CA 1
ATOM 1908 C C . THR A 1 150 ? -49.82500 -10.18700 4.79700 1.000 11.00345 133 THR A C 1
ATOM 1909 O O . THR A 1 150 ? -49.75700 -9.00400 4.44900 1.000 11.38000 133 THR A O 1
ATOM 1920 N N A SER A 1 151 ? -49.80600 -10.53700 6.08000 0.480 10.90382 134 SER A N 1
ATOM 1921 N N B SER A 1 151 ? -49.82200 -10.55200 6.07900 0.520 11.31852 134 SER A N 1
ATOM 1922 C CA A SER A 1 151 ? -49.75700 -9.49100 7.09400 0.480 11.14912 134 SER A CA 1
ATOM 1923 C CA B SER A 1 151 ? -49.73400 -9.55400 7.13800 0.520 11.98789 134 SER A CA 1
ATOM 1924 C C A SER A 1 151 ? -48.39800 -8.79800 7.11800 0.480 9.97827 134 SER A C 1
ATOM 1925 C C B SER A 1 151 ? -48.40800 -8.81100 7.08200 0.520 10.45495 134 SER A C 1
ATOM 1926 O O A SER A 1 151 ? -48.32000 -7.58100 7.31900 0.480 10.27395 134 SER A O 1
ATOM 1927 O O B SER A 1 151 ? -48.35900 -7.58100 7.19200 0.520 11.02212 134 SER A O 1
ATOM 1942 N N . VAL A 1 152 ? -47.31700 -9.55000 6.92200 1.000 9.27196 135 VAL A N 1
ATOM 1943 C CA . VAL A 1 152 ? -45.99200 -8.94200 6.93200 1.000 8.97029 135 VAL A CA 1
ATOM 1944 C C . VAL A 1 152 ? -45.78400 -8.07700 5.69200 1.000 9.15623 135 VAL A C 1
ATOM 1945 O O . VAL A 1 152 ? -45.22500 -6.97900 5.78200 1.000 9.34512 135 VAL A O 1
ATOM 1958 N N . GLN A 1 153 ? -46.23600 -8.54300 4.52100 1.000 8.91493 136 GLN A N 1
ATOM 1959 C CA . GLN A 1 153 ? -46.21100 -7.71300 3.31800 1.000 8.92275 136 GLN A CA 1
ATOM 1960 C C . GLN A 1 153 ? -47.00800 -6.43500 3.51500 1.000 8.55905 136 GLN A C 1
ATOM 1961 O O . GLN A 1 153 ? -46.63900 -5.38100 2.98500 1.000 9.25893 136 GLN A O 1
ATOM 1975 N N . GLY A 1 154 ? -48.12900 -6.52400 4.22900 1.000 8.56672 137 GLY A N 1
ATOM 1976 C CA . GLY A 1 154 ? -48.95400 -5.35300 4.47100 1.000 9.12616 137 GLY A CA 1
ATOM 1977 C C . GLY A 1 154 ? -48.28000 -4.31900 5.34700 1.000 8.62384 137 GLY A C 1
ATOM 1978 O O . GLY A 1 154 ? -48.57900 -3.12300 5.23400 1.000 10.46657 137 GLY A O 1
ATOM 1982 N N . ALA A 1 155 ? -47.40400 -4.75200 6.26300 1.000 8.73215 138 ALA A N 1
ATOM 1983 C CA . ALA A 1 155 ? -46.58700 -3.82700 7.04200 1.000 8.98546 138 ALA A CA 1
ATOM 1984 C C . ALA A 1 155 ? -45.46000 -3.24600 6.20000 1.000 8.81095 138 ALA A C 1
ATOM 1985 O O . ALA A 1 155 ? -45.19500 -2.04400 6.27800 1.000 9.06670 138 ALA A O 1
ATOM 1992 N N . LEU A 1 156 ? -44.79900 -4.07000 5.38000 1.000 8.94690 139 LEU A N 1
ATOM 1993 C CA . LEU A 1 156 ? -43.79300 -3.56200 4.44700 1.000 9.10847 139 LEU A CA 1
ATOM 1994 C C . LEU A 1 156 ? -44.35600 -2.42600 3.60500 1.000 9.02659 139 LEU A C 1
ATOM 1995 O O . LEU A 1 156 ? -43.68800 -1.41400 3.38500 1.000 9.16596 139 LEU A O 1
ATOM 2011 N N A SER A 1 157 ? -45.58100 -2.60000 3.09900 0.540 8.91296 140 SER A N 1
ATOM 2012 N N B SER A 1 157 ? -45.57800 -2.56500 3.10700 0.460 9.00534 140 SER A N 1
ATOM 2013 C CA A SER A 1 157 ? -46.23600 -1.55000 2.32300 0.540 8.66110 140 SER A CA 1
ATOM 2014 C CA B SER A 1 157 ? -46.11500 -1.48200 2.28900 0.460 8.81917 140 SER A CA 1
ATOM 2015 C C A SER A 1 157 ? -46.30300 -0.25300 3.12100 0.540 8.56646 140 SER A C 1
ATOM 2016 C C B SER A 1 157 ? -46.33200 -0.21800 3.11400 0.460 8.63015 140 SER A C 1
ATOM 2017 O O A SER A 1 157 ? -46.05900 0.83700 2.58700 0.540 9.14070 140 SER A O 1
ATOM 2018 O O B SER A 1 157 ? -46.23300 0.89700 2.58100 0.460 8.89406 140 SER A O 1
ATOM 2033 N N . GLY A 1 158 ? -46.62100 -0.36200 4.41100 1.000 8.63360 141 GLY A N 1
ATOM 2034 C CA . GLY A 1 158 ? -46.66400 0.80300 5.27900 1.000 8.79267 141 GLY A CA 1
ATOM 2035 C C . GLY A 1 158 ? -45.31200 1.46000 5.49700 1.000 8.49513 141 GLY A C 1
ATOM 2036 O O . GLY A 1 158 ? -45.19200 2.68100 5.39500 1.000 8.78562 141 GLY A O 1
ATOM 2040 N N . ASP A 1 159 ? -44.27400 0.67000 5.81100 1.000 8.31753 142 ASP A N 1
ATOM 2041 C CA . ASP A 1 159 ? -42.94100 1.25700 5.91900 1.000 7.90074 142 ASP A CA 1
ATOM 2042 C C . ASP A 1 159 ? -42.51000 1.90400 4.61100 1.000 8.00386 142 ASP A C 1
ATOM 2043 O O . ASP A 1 159 ? -41.81200 2.91000 4.63000 1.000 8.43615 142 ASP A O 1
ATOM 2052 N N A SER A 1 160 ? -42.91900 1.34000 3.47100 0.590 7.96681 143 SER A N 1
ATOM 2053 N N B SER A 1 160 ? -42.90000 1.35400 3.46400 0.410 7.47601 143 SER A N 1
ATOM 2054 C CA A SER A 1 160 ? -42.58300 1.92200 2.17700 0.590 8.42339 143 SER A CA 1
ATOM 2055 C CA B SER A 1 160 ? -42.50900 1.99600 2.21600 0.410 7.32649 143 SER A CA 1
ATOM 2056 C C A SER A 1 160 ? -43.19800 3.30800 2.03100 0.590 8.22272 143 SER A C 1
ATOM 2057 C C B SER A 1 160 ? -43.17300 3.36000 2.07700 0.410 7.51206 143 SER A C 1
ATOM 2058 O O A SER A 1 160 ? -42.58300 4.21500 1.47500 0.590 8.98548 143 SER A O 1
ATOM 2059 O O B SER A 1 160 ? -42.55800 4.31300 1.59500 0.410 7.59099 143 SER A O 1
ATOM 2074 N N . ALA A 1 161 ? -44.42800 3.47900 2.51700 1.000 7.25674 144 ALA A N 1
ATOM 2075 C CA . ALA A 1 161 ? -45.07500 4.78400 2.51200 1.000 7.83432 144 ALA A CA 1
ATOM 2076 C C . ALA A 1 161 ? -44.34900 5.74400 3.44400 1.000 7.50265 144 ALA A C 1
ATOM 2077 O O . ALA A 1 161 ? -44.15200 6.91700 3.10900 1.000 7.86652 144 ALA A O 1
ATOM 2084 N N . HIS A 1 162 ? -43.91800 5.27100 4.61800 1.000 7.33532 145 HIS A N 1
ATOM 2085 C CA . HIS A 1 162 ? -43.12000 6.13200 5.48900 1.000 7.74625 145 HIS A CA 1
ATOM 2086 C C . HIS A 1 162 ? -41.85800 6.59700 4.78100 1.000 7.50454 145 HIS A C 1
ATOM 2087 O O . HIS A 1 162 ? -41.48000 7.77000 4.86200 1.000 8.18941 145 HIS A O 1
ATOM 2101 N N . ALA A 1 163 ? -41.16200 5.68200 4.11000 1.000 7.38216 146 ALA A N 1
ATOM 2102 C CA . ALA A 1 163 ? -39.93200 6.06100 3.42700 1.000 7.87675 146 ALA A CA 1
ATOM 2103 C C . ALA A 1 163 ? -40.19700 7.14100 2.38300 1.000 7.74752 146 ALA A C 1
ATOM 2104 O O . ALA A 1 163 ? -39.40900 8.07700 2.23500 1.000 8.00576 146 ALA A O 1
ATOM 2111 N N . ALA A 1 164 ? -41.29200 7.02000 1.64400 1.000 7.53710 147 ALA A N 1
ATOM 2112 C CA . ALA A 1 164 ? -41.62100 8.00600 0.62000 1.000 8.19461 147 ALA A CA 1
ATOM 2113 C C . ALA A 1 164 ? -41.85800 9.37500 1.24400 1.000 7.77816 147 ALA A C 1
ATOM 2114 O O . ALA A 1 164 ? -41.43700 10.39600 0.70100 1.000 8.13524 147 ALA A O 1
ATOM 2121 N N . PHE A 1 165 ? -42.55200 9.40800 2.38200 1.000 7.51078 148 PHE A N 1
ATOM 2122 C CA . PHE A 1 165 ? -42.77900 10.65600 3.11300 1.000 7.89574 148 PHE A CA 1
ATOM 2123 C C . PHE A 1 165 ? -41.46900 11.30900 3.52100 1.000 7.67028 148 PHE A C 1
ATOM 2124 O O . PHE A 1 165 ? -41.24800 12.49200 3.26200 1.000 8.23118 148 PHE A O 1
ATOM 2141 N N . PHE A 1 166 ? -40.58500 10.56000 4.17800 1.000 7.74329 149 PHE A N 1
ATOM 2142 C CA . PHE A 1 166 ? -39.32400 11.15200 4.62300 1.000 7.70830 149 PHE A CA 1
ATOM 2143 C C . PHE A 1 166 ? -38.42200 11.53600 3.46200 1.000 7.76039 149 PHE A C 1
ATOM 2144 O O . PHE A 1 166 ? -37.69200 12.52200 3.56500 1.000 8.63964 149 PHE A O 1
ATOM 2161 N N . ALA A 1 167 ? -38.43800 10.76700 2.37700 1.000 7.63459 150 ALA A N 1
ATOM 2162 C CA . ALA A 1 167 ? -37.72300 11.16800 1.17500 1.000 7.68132 150 ALA A CA 1
ATOM 2163 C C . ALA A 1 167 ? -38.21800 12.52800 0.71300 1.000 8.00534 150 ALA A C 1
ATOM 2164 O O . ALA A 1 167 ? -37.42800 13.45700 0.48700 1.000 8.21643 150 ALA A O 1
ATOM 2171 N N . TYR A 1 168 ? -39.53500 12.66900 0.56200 1.000 7.97780 151 TYR A N 1
ATOM 2172 C CA . TYR A 1 168 ? -40.07700 13.92200 0.05600 1.000 8.53721 151 TYR A CA 1
ATOM 2173 C C . TYR A 1 168 ? -39.68800 15.09100 0.96000 1.000 9.14803 151 TYR A C 1
ATOM 2174 O O . TYR A 1 168 ? -39.26700 16.14800 0.47200 1.000 10.04781 151 TYR A O 1
ATOM 2192 N N . LEU A 1 169 ? -39.78100 14.91000 2.27600 1.000 9.06016 152 LEU A N 1
ATOM 2193 C CA . LEU A 1 169 ? -39.43600 15.99700 3.19300 1.000 9.55551 152 LEU A CA 1
ATOM 2194 C C . LEU A 1 169 ? -37.95800 16.35800 3.17100 1.000 10.21436 152 LEU A C 1
ATOM 2195 O O . LEU A 1 169 ? -37.60300 17.46500 3.58900 1.000 12.77407 152 LEU A O 1
ATOM 2211 N N . THR A 1 170 ? -37.09000 15.45200 2.73600 1.000 8.81553 153 THR A N 1
ATOM 2212 C CA . THR A 1 170 ? -35.66400 15.71900 2.67300 1.000 9.57059 153 THR A CA 1
ATOM 2213 C C . THR A 1 170 ? -35.19200 15.98900 1.25000 1.000 9.69910 153 THR A C 1
ATOM 2214 O O . THR A 1 170 ? -33.98600 16.03800 1.00100 1.000 11.93046 153 THR A O 1
ATOM 2225 N N . GLY A 1 171 ? -36.10800 16.17100 0.30900 1.000 9.07298 154 GLY A N 1
ATOM 2226 C CA . GLY A 1 171 ? -35.71700 16.54400 -1.03400 1.000 10.19336 154 GLY A CA 1
ATOM 2227 C C . GLY A 1 171 ? -35.25400 15.41500 -1.91700 1.000 8.57945 154 GLY A C 1
ATOM 2228 O O . GLY A 1 171 ? -34.64200 15.67500 -2.95900 1.000 9.58425 154 GLY A O 1
ATOM 2232 N N . LYS A 1 172 ? -35.54200 14.17000 -1.55200 1.000 8.42201 155 LYS A N 1
ATOM 2233 C CA . LYS A 1 172 ? -35.22100 13.02000 -2.38000 1.000 8.94275 155 LYS A CA 1
ATOM 2234 C C . LYS A 1 172 ? -36.49600 12.50200 -3.02900 1.000 7.96621 155 LYS A C 1
ATOM 2235 O O . LYS A 1 172 ? -37.59200 12.62700 -2.48100 1.000 8.80447 155 LYS A O 1
ATOM 2254 N N . ALA A 1 173 ? -36.34600 11.88100 -4.18200 1.000 8.69494 156 ALA A N 1
ATOM 2255 C CA . ALA A 1 173 ? -37.49300 11.30100 -4.86400 1.000 8.83158 156 ALA A CA 1
ATOM 2256 C C . ALA A 1 173 ? -38.20700 10.33300 -3.93400 1.000 8.05126 156 ALA A C 1
ATOM 2257 O O . ALA A 1 173 ? -37.57100 9.42600 -3.38800 1.000 8.70625 156 ALA A O 1
ATOM 2264 N N A PRO A 1 174 ? -39.52000 10.44800 -3.75700 0.660 7.67829 157 PRO A N 1
ATOM 2265 N N B PRO A 1 174 ? -39.51800 10.48900 -3.73200 0.340 8.39525 157 PRO A N 1
ATOM 2266 C CA A PRO A 1 174 ? -40.21600 9.45900 -2.92500 0.660 8.80500 157 PRO A CA 1
ATOM 2267 C CA B PRO A 1 174 ? -40.25900 9.48900 -2.95200 0.340 9.04721 157 PRO A CA 1
ATOM 2268 C C A PRO A 1 174 ? -40.28000 8.08900 -3.54900 0.660 8.87357 157 PRO A C 1
ATOM 2269 C C B PRO A 1 174 ? -40.20600 8.09700 -3.54400 0.340 8.79877 157 PRO A C 1
ATOM 2270 O O A PRO A 1 174 ? -40.49400 7.11700 -2.81400 0.660 10.25411 157 PRO A O 1
ATOM 2271 O O B PRO A 1 174 ? -40.24700 7.11700 -2.79100 0.340 9.21450 157 PRO A O 1
ATOM 2292 N N . ALA A 1 175 ? -40.12000 7.97300 -4.86700 1.000 8.79281 158 ALA A N 1
ATOM 2293 C CA . ALA A 1 175 ? -40.14900 6.68000 -5.54800 1.000 8.79056 158 ALA A CA 1
ATOM 2294 C C . ALA A 1 175 ? -39.02000 6.67900 -6.56200 1.000 9.60791 158 ALA A C 1
ATOM 2295 O O . ALA A 1 175 ? -39.23800 6.87700 -7.76400 1.000 9.70960 158 ALA A O 1
ATOM 2302 N N . PRO A 1 176 ? -37.78700 6.46200 -6.09600 1.000 10.39651 159 PRO A N 1
ATOM 2303 C CA . PRO A 1 176 ? -36.61900 6.61700 -6.96900 1.000 12.07077 159 PRO A CA 1
ATOM 2304 C C . PRO A 1 176 ? -36.41700 5.48500 -7.95100 1.000 12.27085 159 PRO A C 1
ATOM 2305 O O . PRO A 1 176 ? -35.57100 5.61500 -8.83300 1.000 16.46098 159 PRO A O 1
ATOM 2316 N N . GLY A 1 177 ? -37.13200 4.37300 -7.82600 1.000 10.59718 160 GLY A N 1
ATOM 2317 C CA . GLY A 1 177 ? -36.98500 3.28600 -8.76300 1.000 10.21738 160 GLY A CA 1
ATOM 2318 C C . GLY A 1 177 ? -38.17200 2.36200 -8.72000 1.000 9.05028 160 GLY A C 1
ATOM 2319 O O . GLY A 1 177 ? -39.07200 2.50700 -7.89100 1.000 9.93481 160 GLY A O 1
ATOM 2323 N N . PRO A 1 178 ? -38.18200 1.36900 -9.61700 1.000 9.10648 161 PRO A N 1
ATOM 2324 C CA . PRO A 1 178 ? -39.34200 0.47400 -9.73100 1.000 9.56111 161 PRO A CA 1
ATOM 2325 C C . PRO A 1 178 ? -39.37600 -0.63300 -8.69500 1.000 9.48310 161 PRO A C 1
ATOM 2326 O O . PRO A 1 178 ? -40.46200 -1.10700 -8.34900 1.000 10.13975 161 PRO A O 1
ATOM 2337 N N . VAL A 1 179 ? -38.21900 -1.10700 -8.23500 1.000 9.38034 162 VAL A N 1
ATOM 2338 C CA . VAL A 1 179 ? -38.18100 -2.34200 -7.45300 1.000 10.01844 162 VAL A CA 1
ATOM 2339 C C . VAL A 1 179 ? -37.23600 -2.19000 -6.27700 1.000 9.52473 162 VAL A C 1
ATOM 2340 O O . VAL A 1 179 ? -36.06500 -1.84700 -6.45300 1.000 11.43281 162 VAL A O 1
ATOM 2353 N N . ASP A 1 180 ? -37.73900 -2.47500 -5.08300 1.000 9.45893 163 ASP A N 1
ATOM 2354 C CA . ASP A 1 180 ? -36.88700 -2.59300 -3.91800 1.000 9.62289 163 ASP A CA 1
ATOM 2355 C C . ASP A 1 180 ? -36.42400 -4.03900 -3.78700 1.000 9.82305 163 ASP A C 1
ATOM 2356 O O . ASP A 1 180 ? -37.19000 -4.96100 -4.06500 1.000 10.82345 163 ASP A O 1
ATOM 2365 N N . GLY A 1 181 ? -35.17500 -4.23400 -3.35800 1.000 9.94431 164 GLY A N 1
ATOM 2366 C CA . GLY A 1 181 ? -34.61200 -5.55900 -3.22700 1.000 10.37771 164 GLY A CA 1
ATOM 2367 C C . GLY A 1 181 ? -34.27100 -5.93100 -1.79900 1.000 9.50239 164 GLY A C 1
ATOM 2368 O O . GLY A 1 181 ? -34.25900 -5.09000 -0.89300 1.000 10.17513 164 GLY A O 1
ATOM 2372 N N . PRO A 1 182 ? -33.98600 -7.21500 -1.58400 1.000 9.17499 165 PRO A N 1
ATOM 2373 C CA . PRO A 1 182 ? -33.67500 -7.72100 -0.24500 1.000 8.70982 165 PRO A CA 1
ATOM 2374 C C . PRO A 1 182 ? -32.21800 -7.50500 0.14900 1.000 8.67615 165 PRO A C 1
ATOM 2375 O O . PRO A 1 182 ? -31.33400 -7.33400 -0.68800 1.000 9.90142 165 PRO A O 1
ATOM 2386 N N . LEU A 1 183 ? -31.98400 -7.57100 1.45600 1.000 8.63924 166 LEU A N 1
ATOM 2387 C CA . LEU A 1 183 ? -30.66600 -7.73600 2.04600 1.000 8.80441 166 LEU A CA 1
ATOM 2388 C C . LEU A 1 183 ? -30.78400 -8.80700 3.12600 1.000 8.55927 166 LEU A C 1
ATOM 2389 O O . LEU A 1 183 ? -31.88900 -9.15300 3.55800 1.000 8.93804 166 LEU A O 1
ATOM 2405 N N . THR A 1 184 ? -29.63800 -9.33400 3.56600 1.000 8.56244 167 THR A N 1
ATOM 2406 C CA . THR A 1 184 ? -29.67200 -10.36400 4.60000 1.000 8.92853 167 THR A CA 1
ATOM 2407 C C . THR A 1 184 ? -29.78200 -9.75000 6.00100 1.000 9.09866 167 THR A C 1
ATOM 2408 O O . THR A 1 184 ? -29.60400 -8.55200 6.20400 1.000 9.54809 167 THR A O 1
ATOM 2419 N N . GLN A 1 185 ? -30.03200 -10.61300 6.99000 1.000 9.53926 168 GLN A N 1
ATOM 2420 C CA . GLN A 1 185 ? -30.12300 -10.13200 8.36700 1.000 9.96784 168 GLN A CA 1
ATOM 2421 C C . GLN A 1 185 ? -28.83900 -9.44300 8.80400 1.000 10.10653 168 GLN A C 1
ATOM 2422 O O . GLN A 1 185 ? -28.88300 -8.39500 9.45500 1.000 10.57202 168 GLN A O 1
ATOM 2436 N N . ARG A 1 186 ? -27.68200 -10.03800 8.50100 1.000 9.75541 169 ARG A N 1
ATOM 2437 C CA . ARG A 1 186 ? -26.42500 -9.40200 8.88800 1.000 10.22601 169 ARG A CA 1
ATOM 2438 C C . ARG A 1 186 ? -26.20500 -8.10200 8.12800 1.000 9.17451 169 ARG A C 1
ATOM 2439 O O . ARG A 1 186 ? -25.61400 -7.16300 8.67600 1.000 9.88643 169 ARG A O 1
ATOM 2460 N N . HIS A 1 187 ? -26.61200 -8.03600 6.86000 1.000 8.93587 170 HIS A N 1
ATOM 2461 C CA . HIS A 1 187 ? -26.53300 -6.76100 6.15600 1.000 9.08499 170 HIS A CA 1
ATOM 2462 C C . HIS A 1 187 ? -27.35600 -5.69300 6.87000 1.000 8.97424 170 HIS A C 1
ATOM 2463 O O . HIS A 1 187 ? -26.91900 -4.54700 7.00100 1.000 8.99916 170 HIS A O 1
ATOM 2478 N N . ILE A 1 188 ? -28.56100 -6.04600 7.31700 1.000 8.64773 171 ILE A N 1
ATOM 2479 C CA . ILE A 1 188 ? -29.41900 -5.09400 8.01400 1.000 8.73232 171 ILE A CA 1
ATOM 2480 C C . ILE A 1 188 ? -28.79100 -4.67400 9.33700 1.000 9.49451 171 ILE A C 1
ATOM 2481 O O . ILE A 1 188 ? -28.81700 -3.49200 9.69500 1.000 9.95040 171 ILE A O 1
ATOM 2497 N N . ALA A 1 189 ? -28.19500 -5.62000 10.05900 1.000 9.60701 172 ALA A N 1
ATOM 2498 C CA . ALA A 1 189 ? -27.46900 -5.27900 11.27200 1.000 10.00213 172 ALA A CA 1
ATOM 2499 C C . ALA A 1 189 ? -26.34900 -4.29000 10.98000 1.000 9.87623 172 ALA A C 1
ATOM 2500 O O . ALA A 1 189 ? -26.05100 -3.42200 11.80400 1.000 10.53444 172 ALA A O 1
ATOM 2507 N N . THR A 1 190 ? -25.69600 -4.43200 9.82500 1.000 9.32722 173 THR A N 1
ATOM 2508 C CA . THR A 1 190 ? -24.61800 -3.52500 9.44300 1.000 9.75438 173 THR A CA 1
ATOM 2509 C C . THR A 1 190 ? -25.15400 -2.11700 9.23800 1.000 9.96389 173 THR A C 1
ATOM 2510 O O . THR A 1 190 ? -24.53400 -1.14300 9.66900 1.000 10.79135 173 THR A O 1
ATOM 2521 N N . LEU A 1 191 ? -26.30000 -1.99500 8.56600 1.000 9.64498 174 LEU A N 1
ATOM 2522 C CA . LEU A 1 191 ? -26.93200 -0.69000 8.36700 1.000 10.61206 174 LEU A CA 1
ATOM 2523 C C . LEU A 1 191 ? -27.33100 -0.05600 9.68600 1.000 12.19133 174 LEU A C 1
ATOM 2524 O O . LEU A 1 191 ? -27.27900 1.16900 9.80900 1.000 15.27663 174 LEU A O 1
ATOM 2540 N N . ALA A 1 192 ? -27.73100 -0.85600 10.67700 1.000 11.36895 175 ALA A N 1
ATOM 2541 C CA . ALA A 1 192 ? -28.28300 -0.35000 11.92300 1.000 12.49380 175 ALA A CA 1
ATOM 2542 C C . ALA A 1 192 ? -27.24300 -0.11700 13.00200 1.000 11.61775 175 ALA A C 1
ATOM 2543 O O . ALA A 1 192 ? -27.59200 0.42800 14.05500 1.000 11.39341 175 ALA A O 1
ATOM 2550 N N . GLN A 1 193 ? -25.98800 -0.51800 12.77900 1.000 11.52217 176 GLN A N 1
ATOM 2551 C CA . GLN A 1 193 ? -25.09200 -0.71500 13.91100 1.000 13.40491 176 GLN A CA 1
ATOM 2552 C C . GLN A 1 193 ? -24.79300 0.56300 14.67100 1.000 19.40050 176 GLN A C 1
ATOM 2553 O O . GLN A 1 193 ? -24.54400 0.50900 15.87300 1.000 15.29566 176 GLN A O 1
ATOM 2567 N N A ASP A 1 194 ? -24.81100 1.71900 14.00400 0.000 32.94257 177 ASP A N 1
ATOM 2568 N N B ASP A 1 194 ? -24.81100 1.71500 14.00700 1.000 23.69373 177 ASP A N 1
ATOM 2569 C CA A ASP A 1 194 ? -24.49800 2.95900 14.70500 0.000 47.85164 177 ASP A CA 1
ATOM 2570 C CA B ASP A 1 194 ? -24.48000 2.94200 14.72700 1.000 39.94010 177 ASP A CA 1
ATOM 2571 C C A ASP A 1 194 ? -25.56100 3.33700 15.72900 0.000 29.74526 177 ASP A C 1
ATOM 2572 C C B ASP A 1 194 ? -25.57000 3.36700 15.70600 1.000 20.89507 177 ASP A C 1
ATOM 2573 O O A ASP A 1 194 ? -25.28700 4.15300 16.61600 0.000 26.80031 177 ASP A O 1
ATOM 2574 O O B ASP A 1 194 ? -25.31500 4.24700 16.54200 1.000 16.26602 177 ASP A O 1
ATOM 2591 N N . PHE A 1 195 ? -26.75600 2.76000 15.63300 1.000 15.99075 178 PHE A N 1
ATOM 2592 C CA . PHE A 1 195 ? -27.84400 3.06300 16.54400 1.000 11.56169 178 PHE A CA 1
ATOM 2593 C C . PHE A 1 195 ? -27.93000 2.08900 17.71400 1.000 11.68901 178 PHE A C 1
ATOM 2594 O O . PHE A 1 195 ? -28.79500 2.26900 18.58100 1.000 11.68330 178 PHE A O 1
ATOM 2611 N N A ILE A 1 196 ? -27.08400 1.06500 17.77500 0.530 12.41266 179 ILE A N 1
ATOM 2612 N N B ILE A 1 196 ? -27.07600 1.07000 17.75200 0.470 12.32138 179 ILE A N 1
ATOM 2613 C CA A ILE A 1 196 ? -27.20200 0.03200 18.80000 0.530 12.99794 179 ILE A CA 1
ATOM 2614 C CA B ILE A 1 196 ? -27.12900 0.03000 18.77100 0.470 13.35996 179 ILE A CA 1
ATOM 2615 C C A ILE A 1 196 ? -26.03900 0.14400 19.77500 0.530 13.73508 179 ILE A C 1
ATOM 2616 C C B ILE A 1 196 ? -26.01200 0.25800 19.77500 0.470 13.81534 179 ILE A C 1
ATOM 2617 O O A ILE A 1 196 ? -24.87000 0.03200 19.38300 0.530 15.48132 179 ILE A O 1
ATOM 2618 O O B ILE A 1 196 ? -24.83800 0.36600 19.39500 0.470 15.49513 179 ILE A O 1
ATOM 2649 N N . VAL A 1 197 ? -26.37200 0.35300 21.05200 1.000 13.83469 180 VAL A N 1
ATOM 2650 C CA . VAL A 1 197 ? -25.37600 0.28900 22.11800 1.000 14.84214 180 VAL A CA 1
ATOM 2651 C C . VAL A 1 197 ? -25.05800 -1.16000 22.48000 1.000 16.51501 180 VAL A C 1
ATOM 2652 O O . VAL A 1 197 ? -23.88900 -1.55600 22.54800 1.000 18.71066 180 VAL A O 1
ATOM 2665 N N . SER A 1 198 ? -26.09300 -1.96200 22.71600 1.000 15.91796 181 SER A N 1
ATOM 2666 C CA . SER A 1 198 ? -25.95900 -3.34900 23.14200 1.000 15.91989 181 SER A CA 1
ATOM 2667 C C . SER A 1 198 ? -27.31100 -4.01600 22.95800 1.000 14.74756 181 SER A C 1
ATOM 2668 O O . SER A 1 198 ? -28.34100 -3.34300 22.90000 1.000 14.39251 181 SER A O 1
ATOM 2676 N N . CYS A 1 199 ? -27.29500 -5.34500 22.86700 1.000 15.72279 182 CYS A N 1
ATOM 2677 C CA . CYS A 1 199 ? -28.51700 -6.13700 22.87300 1.000 15.20265 182 CYS A CA 1
ATOM 2678 C C . CYS A 1 199 ? -28.41200 -7.22900 23.93100 1.000 14.65568 182 CYS A C 1
ATOM 2679 O O . CYS A 1 199 ? -27.33500 -7.80500 24.12000 1.000 15.66397 182 CYS A O 1
ATOM 2686 N N . PRO A 1 200 ? -29.51900 -7.56200 24.60500 1.000 13.85156 183 PRO A N 1
ATOM 2687 C CA . PRO A 1 200 ? -29.48600 -8.57800 25.66700 1.000 13.44656 183 PRO A CA 1
ATOM 2688 C C . PRO A 1 200 ? -29.75000 -9.98600 25.14800 1.000 12.76845 183 PRO A C 1
ATOM 2689 O O . PRO A 1 200 ? -30.21800 -10.85400 25.88400 1.000 13.77955 183 PRO A O 1
ATOM 2700 N N . TYR A 1 201 ? -29.43000 -10.22600 23.88500 1.000 12.77241 184 TYR A N 1
ATOM 2701 C CA . TYR A 1 201 ? -29.55200 -11.53600 23.26300 1.000 13.25609 184 TYR A CA 1
ATOM 2702 C C . TYR A 1 201 ? -28.61400 -11.55500 22.06800 1.000 14.10848 184 TYR A C 1
ATOM 2703 O O . TYR A 1 201 ? -28.15100 -10.49800 21.62800 1.000 14.67819 184 TYR A O 1
ATOM 2721 N N . PRO A 1 202 ? -28.28900 -12.73300 21.54900 1.000 15.98070 185 PRO A N 1
ATOM 2722 C CA . PRO A 1 202 ? -27.37300 -12.81000 20.41200 1.000 18.72412 185 PRO A CA 1
ATOM 2723 C C . PRO A 1 202 ? -28.07400 -12.34600 19.13900 1.000 20.53742 185 PRO A C 1
ATOM 2724 O O . PRO A 1 202 ? -28.76500 -13.13000 18.48500 1.000 23.32442 185 PRO A O 1
ATOM 2735 N N . ALA A 1 203 ? -27.95800 -11.08500 18.81000 1.000 19.82731 186 ALA A N 1
ATOM 2736 C CA . ALA A 1 203 ? -28.58400 -10.55700 17.60800 1.000 20.37798 186 ALA A CA 1
ATOM 2737 C C . ALA A 1 203 ? -27.68400 -10.77200 16.40600 1.000 20.44656 186 ALA A C 1
ATOM 2738 O O . ALA A 1 203 ? -26.49100 -11.06400 16.54500 1.000 20.89246 186 ALA A O 1
ATOM 2745 N N . PRO A 1 204 ? -28.22800 -10.64600 15.19900 1.000 20.50208 187 PRO A N 1
ATOM 2746 C CA . PRO A 1 204 ? -27.37800 -10.76000 14.00900 1.000 19.58291 187 PRO A CA 1
ATOM 2747 C C . PRO A 1 204 ? -26.19300 -9.80700 14.10500 1.000 17.74345 187 PRO A C 1
ATOM 2748 O O . PRO A 1 204 ? -26.34200 -8.64700 14.49200 1.000 17.66076 187 PRO A O 1
ATOM 2759 N N . LYS A 1 205 ? -24.99600 -10.32200 13.77000 1.000 18.44731 188 LYS A N 1
ATOM 2760 C CA . LYS A 1 205 ? -23.75800 -9.55000 13.90900 1.000 18.23898 188 LYS A CA 1
ATOM 2761 C C . LYS A 1 205 ? -23.53500 -8.66600 12.68600 1.000 15.52291 188 LYS A C 1
ATOM 2762 O O . LYS A 1 205 ? -23.64300 -9.13700 11.55000 1.000 16.36901 188 LYS A O 1
ATOM 2781 N N . PRO A 1 206 ? -23.19900 -7.40200 12.86600 1.000 13.53380 189 PRO A N 1
ATOM 2782 C CA . PRO A 1 206 ? -22.90600 -6.55600 11.70500 1.000 12.93314 189 PRO A CA 1
ATOM 2783 C C . PRO A 1 206 ? -21.55900 -6.90300 11.09000 1.000 12.55888 189 PRO A C 1
ATOM 2784 O O . PRO A 1 206 ? -20.67000 -7.46500 11.73800 1.000 14.67547 189 PRO A O 1
ATOM 2795 N N . PHE A 1 207 ? -21.41700 -6.54500 9.81700 1.000 11.43853 190 PHE A N 1
ATOM 2796 C CA . PHE A 1 207 ? -20.12700 -6.40900 9.17500 1.000 10.94133 190 PHE A CA 1
ATOM 2797 C C . PHE A 1 207 ? -19.53500 -5.05300 9.54000 1.000 11.06613 190 PHE A C 1
ATOM 2798 O O . PHE A 1 207 ? -20.24300 -4.16600 10.02000 1.000 11.63687 190 PHE A O 1
ATOM 2815 N N . PRO A 1 208 ? -18.24400 -4.85000 9.31400 1.000 11.44393 191 PRO A N 1
ATOM 2816 C CA . PRO A 1 208 ? -17.69300 -3.51000 9.51800 1.000 12.65138 191 PRO A CA 1
ATOM 2817 C C . PRO A 1 208 ? -18.41800 -2.48300 8.66300 1.000 12.18554 191 PRO A C 1
ATOM 2818 O O . PRO A 1 208 ? -18.86400 -2.77100 7.55300 1.000 12.17111 191 PRO A O 1
ATOM 2829 N N . LYS A 1 209 ? -18.53500 -1.26700 9.19200 1.000 12.43979 192 LYS A N 1
ATOM 2830 C CA . LYS A 1 209 ? -19.18600 -0.18600 8.46500 1.000 13.00418 192 LYS A CA 1
ATOM 2831 C C . LYS A 1 209 ? -18.33600 0.24700 7.27800 1.000 11.94589 192 LYS A C 1
ATOM 2832 O O . LYS A 1 209 ? -17.11700 0.43100 7.39300 1.000 12.55590 192 LYS A O 1
ATOM 2851 N N . LEU A 1 210 ? -18.99700 0.44200 6.14000 1.000 11.20681 193 LEU A N 1
ATOM 2852 C CA . LEU A 1 210 ? -18.37500 1.00400 4.94900 1.000 11.46357 193 LEU A CA 1
ATOM 2853 C C . LEU A 1 210 ? -18.83500 2.45200 4.80400 1.000 11.84931 193 LEU A C 1
ATOM 2854 O O . LEU A 1 210 ? -20.02200 2.72400 4.58700 1.000 13.31863 193 LEU A O 1
ATOM 2870 N N . THR A 1 211 ? -17.90000 3.38600 4.92800 1.000 11.68623 194 THR A N 1
ATOM 2871 C CA . THR A 1 211 ? -18.20700 4.79700 4.74100 1.000 12.61414 194 THR A CA 1
ATOM 2872 C C . THR A 1 211 ? -18.10100 5.14400 3.26300 1.000 12.78094 194 THR A C 1
ATOM 2873 O O . THR A 1 211 ? -17.13600 4.75400 2.59500 1.000 13.64365 194 THR A O 1
ATOM 2884 N N . LEU A 1 212 ? -19.09800 5.87300 2.76600 1.000 12.58425 195 LEU A N 1
ATOM 2885 C CA . LEU A 1 212 ? -19.20000 6.26400 1.36700 1.000 11.99598 195 LEU A CA 1
ATOM 2886 C C . LEU A 1 212 ? -19.11300 7.77600 1.24900 1.000 12.61064 195 LEU A C 1
ATOM 2887 O O . LEU A 1 212 ? -19.88600 8.49600 1.88300 1.000 14.39986 195 LEU A O 1
ATOM 2903 N N A SER A 1 213 ? -18.19500 8.26600 0.43100 0.530 12.33393 196 SER A N 1
ATOM 2904 N N B SER A 1 213 ? -18.19500 8.23800 0.40700 0.470 11.97767 196 SER A N 1
ATOM 2905 C CA A SER A 1 213 ? -18.08400 9.70500 0.21000 0.530 13.71004 196 SER A CA 1
ATOM 2906 C CA B SER A 1 213 ? -17.97300 9.66300 0.16800 0.470 12.87196 196 SER A CA 1
ATOM 2907 C C A SER A 1 213 ? -17.98600 9.98600 -1.28000 0.530 12.63979 196 SER A C 1
ATOM 2908 C C B SER A 1 213 ? -17.99200 9.90000 -1.33500 0.470 12.16423 196 SER A C 1
ATOM 2909 O O A SER A 1 213 ? -16.93800 9.69900 -1.89400 0.530 13.55864 196 SER A O 1
ATOM 2910 O O B SER A 1 213 ? -17.05700 9.45800 -2.03500 0.470 12.98022 196 SER A O 1
ATOM 2925 N N . PRO A 1 214 ? -19.01700 10.56100 -1.89300 1.000 11.81614 197 PRO A N 1
ATOM 2926 C CA . PRO A 1 214 ? -20.26300 11.02600 -1.28600 1.000 11.65087 197 PRO A CA 1
ATOM 2927 C C . PRO A 1 214 ? -21.23000 9.87600 -1.09900 1.000 10.95237 197 PRO A C 1
ATOM 2928 O O . PRO A 1 214 ? -21.00600 8.75900 -1.58100 1.000 12.09017 197 PRO A O 1
ATOM 2939 N N . GLN A 1 215 ? -22.32100 10.15600 -0.39500 1.000 10.81306 198 GLN A N 1
ATOM 2940 C CA . GLN A 1 215 ? -23.35800 9.16900 -0.14000 1.000 11.12822 198 GLN A CA 1
ATOM 2941 C C . GLN A 1 215 ? -24.59300 9.37400 -1.00500 1.000 10.75385 198 GLN A C 1
ATOM 2942 O O . GLN A 1 215 ? -25.61600 8.72400 -0.78000 1.000 11.08198 198 GLN A O 1
ATOM 2956 N N . SER A 1 216 ? -24.50600 10.24800 -2.00000 1.000 10.33731 199 SER A N 1
ATOM 2957 C CA . SER A 1 216 ? -25.56200 10.44600 -2.98100 1.000 10.43014 199 SER A CA 1
ATOM 2958 C C . SER A 1 216 ? -24.91500 10.95500 -4.26000 1.000 10.17936 199 SER A C 1
ATOM 2959 O O . SER A 1 216 ? -23.78500 11.45200 -4.25000 1.000 11.73887 199 SER A O 1
ATOM 2967 N N . GLY A 1 217 ? -25.64200 10.83000 -5.36200 1.000 10.25407 200 GLY A N 1
ATOM 2968 C CA . GLY A 1 217 ? -25.18600 11.32000 -6.63800 1.000 11.28202 200 GLY A CA 1
ATOM 2969 C C . GLY A 1 217 ? -25.69500 10.47700 -7.78600 1.000 10.79879 200 GLY A C 1
ATOM 2970 O O . GLY A 1 217 ? -26.39600 9.47600 -7.60000 1.000 10.90073 200 GLY A O 1
ATOM 2974 N N . PRO A 1 218 ? -25.35000 10.88200 -9.00200 1.000 12.14281 201 PRO A N 1
ATOM 2975 C CA . PRO A 1 218 ? -25.85200 10.20800 -10.20300 1.000 12.63109 201 PRO A CA 1
ATOM 2976 C C . PRO A 1 218 ? -24.97200 9.04300 -10.65000 1.000 12.27115 201 PRO A C 1
ATOM 2977 O O . PRO A 1 218 ? -23.89900 8.79500 -10.11400 1.000 12.21551 201 PRO A O 1
ATOM 2988 N N . VAL A 1 219 ? -25.45800 8.33600 -11.67200 1.000 13.28949 202 VAL A N 1
ATOM 2989 C CA . VAL A 1 219 ? -24.63900 7.34400 -12.35800 1.000 13.81553 202 VAL A CA 1
ATOM 2990 C C . VAL A 1 219 ? -23.30400 7.96800 -12.72500 1.000 13.61468 202 VAL A C 1
ATOM 2991 O O . VAL A 1 219 ? -23.23700 9.13100 -13.13600 1.000 14.20921 202 VAL A O 1
ATOM 3004 N N . GLY A 1 220 ? -22.23400 7.18600 -12.58900 1.000 13.90460 203 GLY A N 1
ATOM 3005 C CA . GLY A 1 220 ? -20.90100 7.65000 -12.89000 1.000 13.67834 203 GLY A CA 1
ATOM 3006 C C . GLY A 1 220 ? -20.17500 8.25500 -11.71200 1.000 13.06017 203 GLY A C 1
ATOM 3007 O O . GLY A 1 220 ? -18.96400 8.48700 -11.80200 1.000 14.61315 203 GLY A O 1
ATOM 3011 N N . THR A 1 221 ? -20.86800 8.53000 -10.61300 1.000 12.30112 204 THR A N 1
ATOM 3012 C CA . THR A 1 221 ? -20.19700 9.04400 -9.42500 1.000 12.08556 204 THR A CA 1
ATOM 3013 C C . THR A 1 221 ? -19.13800 8.06300 -8.95500 1.000 11.87274 204 THR A C 1
ATOM 3014 O O . THR A 1 221 ? -19.40500 6.87200 -8.79400 1.000 12.08376 204 THR A O 1
ATOM 3025 N N . VAL A 1 222 ? -17.93900 8.58000 -8.71100 1.000 12.69885 205 VAL A N 1
ATOM 3026 C CA . VAL A 1 222 ? -16.84900 7.81200 -8.12100 1.000 13.52332 205 VAL A CA 1
ATOM 3027 C C . VAL A 1 222 ? -16.94100 7.99200 -6.61300 1.000 13.51711 205 VAL A C 1
ATOM 3028 O O . VAL A 1 222 ? -16.79000 9.10500 -6.10100 1.000 15.94907 205 VAL A O 1
ATOM 3041 N N . VAL A 1 223 ? -17.22100 6.91100 -5.90600 1.000 12.39995 206 VAL A N 1
ATOM 3042 C CA . VAL A 1 223 ? -17.46500 6.94700 -4.47200 1.000 12.31179 206 VAL A CA 1
ATOM 3043 C C . VAL A 1 223 ? -16.21500 6.44200 -3.76600 1.000 13.21331 206 VAL A C 1
ATOM 3044 O O . VAL A 1 223 ? -15.76800 5.31600 -4.00500 1.000 14.12659 206 VAL A O 1
ATOM 3057 N N . ALA A 1 224 ? -15.65100 7.25900 -2.88600 1.000 13.46171 207 ALA A N 1
ATOM 3058 C CA . ALA A 1 224 ? -14.55300 6.81100 -2.04200 1.000 14.54235 207 ALA A CA 1
ATOM 3059 C C . ALA A 1 224 ? -15.14300 5.96300 -0.92900 1.000 13.93118 207 ALA A C 1
ATOM 3060 O O . ALA A 1 224 ? -16.03800 6.40500 -0.20800 1.000 15.32768 207 ALA A O 1
ATOM 3067 N N . THR A 1 225 ? -14.65400 4.73900 -0.80100 1.000 13.82583 208 THR A N 1
ATOM 3068 C CA . THR A 1 225 ? -15.18000 3.79000 0.16400 1.000 13.56292 208 THR A CA 1
ATOM 3069 C C . THR A 1 225 ? -14.09000 3.45100 1.16700 1.000 14.52438 208 THR A C 1
ATOM 3070 O O . THR A 1 225 ? -12.97900 3.08000 0.78100 1.000 16.05512 208 THR A O 1
ATOM 3081 N N A THR A 1 226 ? -14.39100 3.60400 2.45100 0.460 14.54248 209 THR A N 1
ATOM 3082 N N B THR A 1 226 ? -14.42400 3.57600 2.45200 0.540 14.20038 209 THR A N 1
ATOM 3083 C CA A THR A 1 226 ? -13.42700 3.29200 3.49500 0.460 14.65774 209 THR A CA 1
ATOM 3084 C CA B THR A 1 226 ? -13.49900 3.35300 3.55300 0.540 14.11569 209 THR A CA 1
ATOM 3085 C C A THR A 1 226 ? -14.08600 2.40700 4.53700 0.460 13.92222 209 THR A C 1
ATOM 3086 C C B THR A 1 226 ? -14.13800 2.37400 4.52300 0.540 13.61766 209 THR A C 1
ATOM 3087 O O A THR A 1 226 ? -15.16900 2.71700 5.04100 0.460 13.97331 209 THR A O 1
ATOM 3088 O O B THR A 1 226 ? -15.27100 2.58300 4.96400 0.540 14.09320 209 THR A O 1
ATOM 3109 N N . CYS A 1 227 ? -13.41800 1.31200 4.85900 1.000 14.33065 210 CYS A N 1
ATOM 3110 C CA . CYS A 1 227 ? -13.92400 0.32900 5.79300 1.000 14.09231 210 CYS A CA 1
ATOM 3111 C C . CYS A 1 227 ? -13.46300 0.66500 7.20400 1.000 14.92038 210 CYS A C 1
ATOM 3112 O O . CYS A 1 227 ? -12.32400 1.08300 7.41400 1.000 16.70259 210 CYS A O 1
ATOM 3119 N N . ALA A 1 228 ? -14.35700 0.45000 8.17100 1.000 15.41292 211 ALA A N 1
ATOM 3120 C CA . ALA A 1 228 ? -14.05000 0.72000 9.56900 1.000 16.70576 211 ALA A CA 1
ATOM 3121 C C . ALA A 1 228 ? -12.96000 -0.18900 10.11000 1.000 18.57031 211 ALA A C 1
ATOM 3122 O O . ALA A 1 228 ? -12.32600 0.15100 11.11500 1.000 20.06246 211 ALA A O 1
ATOM 3129 N N . GLN A 1 229 ? -12.74100 -1.33700 9.48400 1.000 18.68475 212 GLN A N 1
ATOM 3130 C CA . GLN A 1 229 ? -11.69600 -2.27300 9.85500 1.000 19.82664 212 GLN A CA 1
ATOM 3131 C C . GLN A 1 229 ? -10.76900 -2.45300 8.66200 1.000 20.45411 212 GLN A C 1
ATOM 3132 O O . GLN A 1 229 ? -11.13800 -2.18900 7.51400 1.000 21.15129 212 GLN A O 1
ATOM 3146 N N . ASP A 1 230 ? -9.55200 -2.90400 8.95100 1.000 21.60192 213 ASP A N 1
ATOM 3147 C CA . ASP A 1 230 ? -8.49100 -2.97500 7.94800 1.000 24.48473 213 ASP A CA 1
ATOM 3148 C C . ASP A 1 230 ? -8.68500 -4.22700 7.09800 1.000 23.73202 213 ASP A C 1
ATOM 3149 O O . ASP A 1 230 ? -8.05900 -5.26800 7.30800 1.000 25.44650 213 ASP A O 1
ATOM 3158 N N . VAL A 1 231 ? -9.55700 -4.10100 6.10000 1.000 23.38936 214 VAL A N 1
ATOM 3159 C CA . VAL A 1 231 ? -9.87100 -5.19000 5.18900 1.000 22.75262 214 VAL A CA 1
ATOM 3160 C C . VAL A 1 231 ? -8.94500 -5.10400 3.98800 1.000 24.48929 214 VAL A C 1
ATOM 3161 O O . VAL A 1 231 ? -8.86400 -4.06400 3.32400 1.000 26.70283 214 VAL A O 1
ATOM 3174 N N . ASP A 1 232 ? -8.29800 -6.22100 3.67500 1.000 24.73846 215 ASP A N 1
ATOM 3175 C CA . ASP A 1 232 ? -7.39800 -6.30000 2.53200 1.000 27.29755 215 ASP A CA 1
ATOM 3176 C C . ASP A 1 232 ? -8.23000 -6.36100 1.25800 1.000 27.03260 215 ASP A C 1
ATOM 3177 O O . ASP A 1 232 ? -9.08600 -7.24000 1.10400 1.000 28.96366 215 ASP A O 1
ATOM 3186 N N . THR A 1 233 ? -8.00600 -5.40700 0.35700 1.000 24.75938 216 THR A N 1
ATOM 3187 C CA . THR A 1 233 ? -8.82300 -5.31700 -0.84800 1.000 25.44909 216 THR A CA 1
ATOM 3188 C C . THR A 1 233 ? -8.33900 -6.22100 -1.97800 1.000 25.04370 216 THR A C 1
ATOM 3189 O O . THR A 1 233 ? -8.95900 -6.22000 -3.04500 1.000 24.76231 216 THR A O 1
ATOM 3200 N N . ASN A 1 234 ? -7.25800 -6.97700 -1.79200 1.000 26.26389 217 ASN A N 1
ATOM 3201 C CA . ASN A 1 234 ? -6.83600 -7.94200 -2.80200 1.000 27.43269 217 ASN A CA 1
ATOM 3202 C C . ASN A 1 234 ? -7.93600 -8.98500 -2.98000 1.000 25.54986 217 ASN A C 1
ATOM 3203 O O . ASN A 1 234 ? -8.26900 -9.70900 -2.04000 1.000 27.30977 217 ASN A O 1
ATOM 3214 N N . GLY A 1 235 ? -8.52900 -9.03400 -4.17700 1.000 21.86092 218 GLY A N 1
ATOM 3215 C CA . GLY A 1 235 ? -9.64500 -9.92300 -4.45100 1.000 19.31466 218 GLY A CA 1
ATOM 3216 C C . GLY A 1 235 ? -11.00500 -9.34400 -4.12700 1.000 16.11516 218 GLY A C 1
ATOM 3217 O O . GLY A 1 235 ? -12.03200 -9.97000 -4.43700 1.000 15.57523 218 GLY A O 1
ATOM 3221 N N . VAL A 1 236 ? -11.04600 -8.17100 -3.51200 1.000 14.44101 219 VAL A N 1
ATOM 3222 C CA . VAL A 1 236 ? -12.31300 -7.54900 -3.18200 1.000 13.58489 219 VAL A CA 1
ATOM 3223 C C . VAL A 1 236 ? -12.94400 -6.98500 -4.44300 1.000 13.80240 219 VAL A C 1
ATOM 3224 O O . VAL A 1 236 ? -12.26000 -6.48500 -5.34600 1.000 14.75874 219 VAL A O 1
ATOM 3237 N N . MET A 1 237 ? -14.26100 -7.08500 -4.50400 1.000 13.21082 220 MET A N 1
ATOM 3238 C CA . MET A 1 237 ? -15.08300 -6.44600 -5.50500 1.000 13.45399 220 MET A CA 1
ATOM 3239 C C . MET A 1 237 ? -15.99800 -5.45100 -4.81200 1.000 12.78099 220 MET A C 1
ATOM 3240 O O . MET A 1 237 ? -16.52200 -5.72300 -3.72300 1.000 12.71516 220 MET A O 1
ATOM 3254 N N . CYS A 1 238 ? -16.21500 -4.32000 -5.46200 1.000 12.75167 221 CYS A N 1
ATOM 3255 C CA . CYS A 1 238 ? -17.35200 -3.48600 -5.12700 1.000 12.68187 221 CYS A CA 1
ATOM 3256 C C . CYS A 1 238 ? -18.60900 -4.22800 -5.54400 1.000 12.91742 221 CYS A C 1
ATOM 3257 O O . CYS A 1 238 ? -18.70200 -4.69900 -6.68200 1.000 15.63901 221 CYS A O 1
ATOM 3264 N N . ALA A 1 239 ? -19.56800 -4.34300 -4.63200 1.000 11.96141 222 ALA A N 1
ATOM 3265 C CA . ALA A 1 239 ? -20.87300 -4.92600 -4.91300 1.000 11.35524 222 ALA A CA 1
ATOM 3266 C C . ALA A 1 239 ? -21.88900 -3.80000 -4.82900 1.000 10.55516 222 ALA A C 1
ATOM 3267 O O . ALA A 1 239 ? -22.11000 -3.24600 -3.74900 1.000 11.62076 222 ALA A O 1
ATOM 3274 N N . ILE A 1 240 ? -22.48900 -3.46400 -5.96300 1.000 10.27335 223 ILE A N 1
ATOM 3275 C CA . ILE A 1 240 ? -23.54100 -2.46400 -6.03500 1.000 10.54540 223 ILE A CA 1
ATOM 3276 C C . ILE A 1 240 ? -24.84000 -3.24300 -6.08000 1.000 9.99600 223 ILE A C 1
ATOM 3277 O O . ILE A 1 240 ? -25.15500 -3.87400 -7.09500 1.000 11.58080 223 ILE A O 1
ATOM 3293 N N . ILE A 1 241 ? -25.58500 -3.21700 -4.98600 1.000 9.93243 224 ILE A N 1
ATOM 3294 C CA . ILE A 1 241 ? -26.76500 -4.05200 -4.81600 1.000 10.71568 224 ILE A CA 1
ATOM 3295 C C . ILE A 1 241 ? -27.98100 -3.19700 -5.13000 1.000 10.37001 224 ILE A C 1
ATOM 3296 O O . ILE A 1 241 ? -28.32600 -2.28400 -4.37700 1.000 11.19160 224 ILE A O 1
ATOM 3312 N N . SER A 1 242 ? -28.61200 -3.48700 -6.25200 1.000 10.57751 225 SER A N 1
ATOM 3313 C CA . SER A 1 242 ? -29.79100 -2.80500 -6.76100 1.000 11.50824 225 SER A CA 1
ATOM 3314 C C . SER A 1 242 ? -31.02000 -3.68300 -6.76700 1.000 11.46430 225 SER A C 1
ATOM 3315 O O . SER A 1 242 ? -30.93100 -4.89500 -6.93400 1.000 11.92255 225 SER A O 1
ATOM 3323 N N . GLY A 1 243 ? -32.18700 -3.05900 -6.60000 1.000 11.82028 226 GLY A N 1
ATOM 3324 C CA . GLY A 1 243 ? -33.41300 -3.83200 -6.62000 1.000 12.55448 226 GLY A CA 1
ATOM 3325 C C . GLY A 1 243 ? -33.82100 -4.26800 -8.00700 1.000 13.13902 226 GLY A C 1
ATOM 3326 O O . GLY A 1 243 ? -34.48200 -5.29900 -8.16600 1.000 14.32274 226 GLY A O 1
ATOM 3330 N N . ASN A 1 244 ? -33.47100 -3.47800 -9.02700 1.000 12.06584 227 ASN A N 1
ATOM 3331 C CA . ASN A 1 244 ? -33.93200 -3.74600 -10.38300 1.000 13.20559 227 ASN A CA 1
ATOM 3332 C C . ASN A 1 244 ? -32.98100 -4.61300 -11.19200 1.000 14.74010 227 ASN A C 1
ATOM 3333 O O . ASN A 1 244 ? -33.44600 -5.35800 -12.06100 1.000 17.22641 227 ASN A O 1
ATOM 3344 N N . GLN A 1 245 ? -31.67000 -4.52200 -10.94100 1.000 14.79158 228 GLN A N 1
ATOM 3345 C CA . GLN A 1 245 ? -30.66600 -5.25300 -11.70400 1.000 17.44916 228 GLN A CA 1
ATOM 3346 C C . GLN A 1 245 ? -29.88200 -6.23600 -10.85000 1.000 16.39907 228 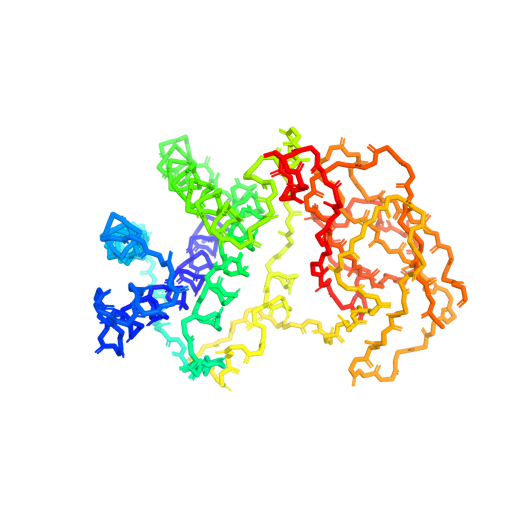GLN A C 1
ATOM 3347 O O . GLN A 1 245 ? -28.94400 -6.85300 -11.35700 1.000 18.38926 228 GLN A O 1
ATOM 3361 N N . GLY A 1 246 ? -30.22600 -6.40000 -9.57500 1.000 14.85966 229 GLY A N 1
ATOM 3362 C CA . GLY A 1 246 ? -29.45000 -7.27400 -8.71800 1.000 14.86970 229 GLY A CA 1
ATOM 3363 C C . GLY A 1 246 ? -28.10700 -6.65600 -8.38000 1.000 13.08596 229 GLY A C 1
ATOM 3364 O O . GLY A 1 246 ? -27.94000 -5.42800 -8.35600 1.000 13.58075 229 GLY A O 1
ATOM 3368 N N . THR A 1 247 ? -27.13800 -7.52700 -8.11000 1.000 12.20939 230 THR A N 1
ATOM 3369 C CA . 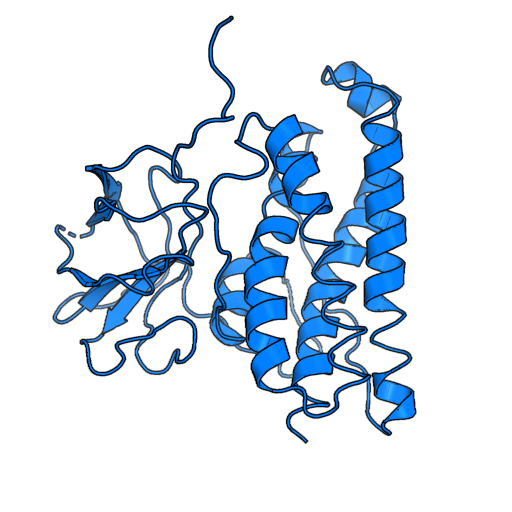THR A 1 247 ? -25.80500 -7.10100 -7.71800 1.000 12.25300 230 THR A CA 1
ATOM 3370 C C . THR A 1 247 ? -24.91400 -6.95300 -8.94600 1.000 12.63506 230 THR A C 1
ATOM 3371 O O . THR A 1 247 ? -24.82600 -7.86800 -9.77000 1.000 14.38613 230 THR A O 1
ATOM 3382 N N A LEU A 1 248 ? -24.26400 -5.79600 -9.06500 0.560 12.36928 231 LEU A N 1
ATOM 3383 N N B LEU A 1 248 ? -24.24700 -5.81100 -9.05500 0.440 13.22195 231 LEU A N 1
ATOM 3384 C CA A LEU A 1 248 ? -23.24600 -5.54000 -10.07900 0.560 13.86457 231 LEU A CA 1
ATOM 3385 C CA B LEU A 1 248 ? -23.24600 -5.57600 -10.08600 0.440 15.31969 231 LEU A CA 1
ATOM 3386 C C A LEU A 1 248 ? -21.89700 -5.47000 -9.37000 0.560 14.25148 231 LEU A C 1
ATOM 3387 C C B LEU A 1 248 ? -21.89100 -5.43000 -9.40700 0.440 15.78297 231 LEU A C 1
ATOM 3388 O O A LEU A 1 248 ? -21.77400 -4.82200 -8.33100 0.560 12.70854 231 LEU A O 1
ATOM 3389 O O B LEU A 1 248 ? -21.75400 -4.67600 -8.44100 0.440 15.15299 231 LEU A O 1
ATOM 3420 N N . MET A 1 249 ? -20.89200 -6.14700 -9.91200 1.000 17.56931 232 MET A N 1
ATOM 3421 C CA . MET A 1 249 ? -19.60400 -6.27800 -9.23900 1.000 23.53024 232 MET A CA 1
ATOM 3422 C C . MET A 1 249 ? -18.47000 -5.83700 -10.15500 1.000 32.84134 232 MET A C 1
ATOM 3423 O O . MET A 1 249 ? -18.48100 -6.11600 -11.35700 1.000 28.63318 232 MET A O 1
ATOM 3437 N N . GLN A 1 250 ? -17.48800 -5.15500 -9.56500 1.000 50.29922 233 GLN A N 1
ATOM 3438 C CA . GLN A 1 250 ? -16.38400 -4.54300 -10.29400 1.000 73.16063 233 GLN A CA 1
ATOM 3439 C C . GLN A 1 250 ? -15.21400 -4.37600 -9.33600 1.000 75.74068 233 GLN A C 1
ATOM 3440 O O . GLN A 1 250 ? -15.41100 -4.19400 -8.13400 1.000 66.62236 233 GLN A O 1
ATOM 3454 N N . ARG A 1 251 ? -13.99700 -4.43100 -9.87700 1.000 89.96530 234 ARG A N 1
ATOM 3455 C CA . ARG A 1 251 ? -12.82100 -4.17800 -9.05500 1.000 102.31339 234 ARG A CA 1
ATOM 3456 C C . ARG A 1 251 ? -12.84500 -2.73800 -8.54800 1.000 75.26099 234 ARG A C 1
ATOM 3457 O O . ARG A 1 251 ? -13.17000 -1.81900 -9.30900 1.000 71.13736 234 ARG A O 1
ATOM 3478 N N . PRO A 1 252 ? -12.48900 -2.49800 -7.28600 1.000 54.13410 235 PRO A N 1
ATOM 3479 C CA . PRO A 1 252 ? -12.37900 -1.11400 -6.80800 1.000 49.84541 235 PRO A CA 1
ATOM 3480 C C . PRO A 1 252 ? -11.25400 -0.37100 -7.51300 1.000 61.01069 235 PRO A C 1
ATOM 3481 O O . PRO A 1 252 ? -10.32800 -0.96600 -8.06800 1.000 51.80327 235 PRO A O 1
ATOM 3492 N N . GLY A 1 253 ? -11.33700 0.95500 -7.46500 1.000 88.58651 236 GLY A N 1
ATOM 3493 C CA . GLY A 1 253 ? -10.32100 1.80600 -8.05500 1.000 119.52781 236 GLY A CA 1
ATOM 3494 C C . GLY A 1 253 ? -9.18400 2.13600 -7.10600 1.000 146.83219 236 GLY A C 1
ATOM 3495 O O . GLY A 1 253 ? -9.24200 1.82200 -5.91700 1.000 156.62099 236 GLY A O 1
ATOM 3499 N N . ALA A 1 262 ? -9.25700 3.03400 -2.78000 1.000 169.39997 245 ALA A N 1
ATOM 3500 C CA . ALA A 1 262 ? -10.46800 2.22700 -2.73500 1.000 158.18282 245 ALA A CA 1
ATOM 3501 C C . ALA A 1 262 ? -11.67500 3.06400 -3.12700 1.000 132.35599 245 ALA A C 1
ATOM 3502 O O . ALA A 1 262 ? -12.18100 3.84500 -2.32000 1.000 140.94375 245 ALA A O 1
ATOM 3509 N N . THR A 1 263 ? -12.13300 2.90700 -4.36600 1.000 93.25649 246 THR A N 1
ATOM 3510 C CA . THR A 1 263 ? -13.33200 3.58100 -4.83300 1.000 52.38938 246 THR A CA 1
ATOM 3511 C C . THR A 1 263 ? -14.24200 2.57800 -5.52400 1.000 30.15375 246 THR A C 1
ATOM 3512 O O . THR A 1 263 ? -13.79500 1.53200 -6.01000 1.000 23.32121 246 THR A O 1
ATOM 3523 N N . CYS A 1 264 ? -15.53100 2.93000 -5.57500 1.000 19.39483 247 CYS A N 1
ATOM 3524 C CA . CYS A 1 264 ? -16.52700 2.20400 -6.34600 1.000 16.15924 247 CYS A CA 1
ATOM 3525 C C . CYS A 1 264 ? -17.28200 3.22200 -7.19200 1.000 15.23934 247 CYS A C 1
ATOM 3526 O O . CYS A 1 264 ? -17.60800 4.31000 -6.71700 1.000 17.04853 247 CYS A O 1
ATOM 3533 N N . THR A 1 265 ? -17.56400 2.87400 -8.43900 1.000 14.95073 248 THR A N 1
ATOM 3534 C CA . THR A 1 265 ? -18.22800 3.77200 -9.37600 1.000 14.87024 248 THR A CA 1
ATOM 3535 C C . THR A 1 265 ? -19.66800 3.32700 -9.58600 1.000 13.93703 248 THR A C 1
ATOM 3536 O O . THR A 1 265 ? -19.93000 2.14200 -9.80100 1.000 15.86239 248 THR A O 1
ATOM 3547 N N . ILE A 1 266 ? -20.59600 4.27600 -9.54000 1.000 11.92492 249 ILE A N 1
ATOM 3548 C CA . ILE A 1 266 ? -22.00300 3.94500 -9.73200 1.000 11.95034 249 ILE A CA 1
ATOM 3549 C C . ILE A 1 266 ? -22.21800 3.57900 -11.19700 1.000 12.73019 249 ILE A C 1
ATOM 3550 O O . ILE A 1 266 ? -21.96500 4.41100 -12.08200 1.000 13.22298 249 ILE A O 1
ATOM 3566 N N . PRO A 1 267 ? -22.68300 2.36500 -11.49500 1.000 13.36312 250 PRO A N 1
ATOM 3567 C CA . PRO A 1 267 ? -22.79600 1.92100 -12.88800 1.000 14.53066 250 PRO A CA 1
ATOM 3568 C C . PRO A 1 267 ? -24.10900 2.35400 -13.51100 1.000 15.26550 250 PRO A C 1
ATOM 3569 O O . PRO A 1 267 ? -25.06400 2.69600 -12.80300 1.000 15.36767 250 PRO A O 1
ATOM 3580 N N . PRO A 1 268 ? -24.21000 2.30800 -14.83800 1.000 16.59107 251 PRO A N 1
ATOM 3581 C CA . PRO A 1 268 ? -25.49600 2.57500 -15.49600 1.000 17.38605 251 PRO A CA 1
ATOM 3582 C C . PRO A 1 268 ? -26.51300 1.47200 -15.23500 1.000 17.55704 251 PRO A C 1
ATOM 3583 O O . PRO A 1 268 ? -26.17700 0.33900 -14.89100 1.000 19.66956 251 PRO A O 1
ATOM 3594 N N . GLY A 1 269 ? -27.78100 1.82100 -15.43200 1.000 16.71488 252 GLY A N 1
ATOM 3595 C CA . GLY A 1 269 ? -28.86100 0.86000 -15.44900 1.000 16.14437 252 GLY A CA 1
ATOM 3596 C C . GLY A 1 269 ? -29.51100 0.60700 -14.10600 1.000 15.04451 252 GLY A C 1
ATOM 3597 O O . GLY A 1 269 ? -30.67400 0.18500 -14.05900 1.000 16.61818 252 GLY A O 1
ATOM 3601 N N . VAL A 1 270 ? -28.79100 0.83300 -13.01100 1.000 14.18151 253 VAL A N 1
ATOM 3602 C CA . VAL A 1 270 ? -29.38400 0.65300 -11.69800 1.000 13.71307 253 VAL A CA 1
ATOM 3603 C C . VAL A 1 270 ? -30.34800 1.79800 -11.41400 1.000 13.53771 253 VAL A C 1
ATOM 3604 O O . VAL A 1 270 ? -30.17300 2.93100 -11.88700 1.000 14.36096 253 VAL A O 1
ATOM 3617 N N . LYS A 1 271 ? -31.36800 1.49900 -10.62000 1.000 12.27055 254 LYS A N 1
ATOM 3618 C CA . LYS A 1 271 ? -32.37700 2.47400 -10.26000 1.000 12.48919 254 LYS A CA 1
ATOM 3619 C C . LYS A 1 271 ? -32.77300 2.23300 -8.81700 1.000 12.26446 254 LYS A C 1
ATOM 3620 O O . LYS A 1 271 ? -32.76400 1.09600 -8.35100 1.000 13.95703 254 LYS A O 1
ATOM 3639 N N . GLY A 1 272 ? -33.16800 3.29100 -8.13900 1.000 11.92932 255 GLY A N 1
ATOM 3640 C CA . GLY A 1 272 ? -33.60200 3.17500 -6.76400 1.000 12.16537 255 GLY A CA 1
ATOM 3641 C C . GLY A 1 272 ? -32.45300 3.38100 -5.79700 1.000 12.01823 255 GLY A C 1
ATOM 3642 O O . GLY A 1 272 ? -31.34100 3.77800 -6.15300 1.000 16.03910 255 GLY A O 1
ATOM 3646 N N A ILE A 1 273 ? -32.73300 3.08300 -4.53500 0.510 12.36301 256 ILE A N 1
ATOM 3647 N N B ILE A 1 273 ? -32.72000 3.06800 -4.53300 0.490 12.34287 256 ILE A N 1
ATOM 3648 C CA A ILE A 1 273 ? -31.68800 3.12000 -3.53100 0.510 11.99460 256 ILE A CA 1
ATOM 3649 C CA B ILE A 1 273 ? -31.67400 3.16400 -3.52700 0.490 12.16733 256 ILE A CA 1
ATOM 3650 C C A ILE A 1 273 ? -30.68000 2.02400 -3.83900 0.510 11.08397 256 ILE A C 1
ATOM 3651 C C B ILE A 1 273 ? -30.69400 2.01400 -3.71700 0.490 11.21525 256 ILE A C 1
ATOM 3652 O O A ILE A 1 273 ? -31.04100 0.91700 -4.25800 0.510 12.16019 256 ILE A O 1
ATOM 3653 O O B ILE A 1 273 ? -31.08800 0.85400 -3.88100 0.490 12.62626 256 ILE A O 1
ATOM 3684 N N . LEU A 1 274 ? -29.40800 2.32200 -3.63700 1.000 9.74156 257 LEU A N 1
ATOM 3685 C CA . LEU A 1 274 ? -28.36200 1.33300 -3.81900 1.000 9.78916 257 LEU A CA 1
ATOM 3686 C C . LEU A 1 274 ? -27.75700 0.99400 -2.47200 1.000 9.57387 257 LEU A C 1
ATOM 3687 O O . LEU A 1 274 ? -27.70900 1.82700 -1.57400 1.000 10.87035 257 LEU A O 1
ATOM 3703 N N . PHE A 1 275 ? -27.29500 -0.23900 -2.33400 1.000 8.80241 258 PHE A N 1
ATOM 3704 C CA . PHE A 1 275 ? -26.53400 -0.66800 -1.16400 1.000 9.53179 258 PHE A CA 1
ATOM 3705 C C . PHE A 1 275 ? -25.17700 -1.11800 -1.66900 1.000 10.41454 258 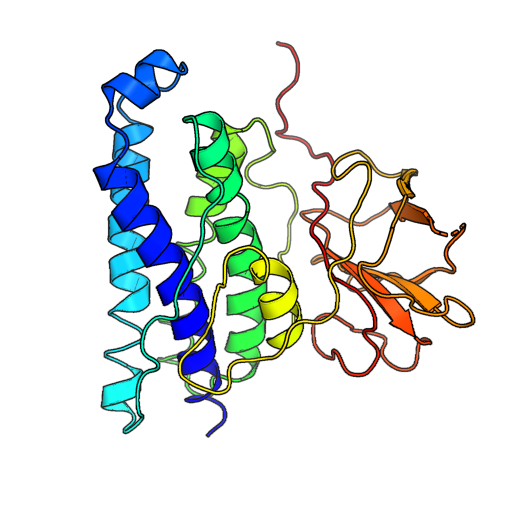PHE A C 1
ATOM 3706 O O . PHE A 1 275 ? -25.09400 -1.99300 -2.53000 1.000 12.87004 258 PHE A O 1
ATOM 3723 N N . ILE A 1 276 ? -24.11700 -0.48800 -1.17800 1.000 9.12744 259 ILE A N 1
ATOM 3724 C CA . ILE A 1 276 ? -22.76900 -0.71300 -1.68200 1.000 9.36596 259 ILE A CA 1
ATOM 3725 C C . ILE A 1 276 ? -21.99300 -1.43300 -0.59700 1.000 9.38626 259 ILE A C 1
ATOM 3726 O O . ILE A 1 276 ? -21.93700 -0.97100 0.54400 1.000 9.18498 259 ILE A O 1
ATOM 3742 N N . ALA A 1 277 ? -21.39800 -2.56700 -0.95700 1.000 9.85062 260 ALA A N 1
ATOM 3743 C CA . ALA A 1 277 ? -20.60300 -3.36900 -0.05000 1.000 10.17962 260 ALA A CA 1
ATOM 3744 C C . ALA A 1 277 ? -19.29500 -3.74500 -0.72400 1.000 9.84959 260 ALA A C 1
ATOM 3745 O O . ALA A 1 277 ? -19.15200 -3.64900 -1.94300 1.000 11.25834 260 ALA A O 1
ATOM 3752 N N . TRP A 1 278 ? -18.34700 -4.19300 0.09300 1.000 10.08400 261 TRP A N 1
ATOM 3753 C CA . TRP A 1 278 ? -17.18500 -4.93100 -0.37900 1.000 10.22341 261 TRP A CA 1
ATOM 3754 C C . TRP A 1 278 ? -17.45900 -6.41400 -0.17300 1.000 10.48236 261 TRP A C 1
ATOM 3755 O O . TRP A 1 278 ? -17.87100 -6.82300 0.91700 1.000 10.53945 261 TRP A O 1
ATOM 3776 N N . VAL A 1 279 ? -17.23100 -7.19900 -1.21100 1.000 10.48494 262 VAL A N 1
ATOM 3777 C CA . VAL A 1 279 ? -17.31000 -8.64600 -1.11200 1.000 10.46891 262 VAL A CA 1
ATOM 3778 C C . VAL A 1 279 ? -15.96400 -9.20200 -1.54700 1.000 10.97354 262 VAL A C 1
ATOM 3779 O O . VAL A 1 279 ? -15.22500 -8.57600 -2.31300 1.000 12.55248 262 VAL A O 1
ATOM 3792 N N . ARG A 1 280 ? -15.63200 -10.38200 -1.05700 1.000 10.62578 263 ARG A N 1
ATOM 3793 C CA . ARG A 1 280 ? -14.38400 -11.02600 -1.44100 1.000 11.79684 263 ARG A CA 1
ATOM 3794 C C . ARG A 1 280 ? -14.70600 -12.07300 -2.49300 1.000 11.35430 263 ARG A C 1
ATOM 3795 O O . ARG A 1 280 ? -15.39100 -13.05900 -2.21400 1.000 12.29818 263 ARG A O 1
ATOM 3816 N N . GLY A 1 281 ? -14.23500 -11.82900 -3.70200 1.000 11.40370 264 GLY A N 1
ATOM 3817 C CA . GLY A 1 281 ? -14.50700 -12.70800 -4.80800 1.000 13.08871 264 GLY A CA 1
ATOM 3818 C C . GLY A 1 281 ? -15.93300 -12.59000 -5.31500 1.000 11.33432 264 GLY A C 1
ATOM 3819 O O . GLY A 1 281 ? -16.74300 -11.77900 -4.86900 1.000 11.68038 264 GLY A O 1
ATOM 3823 N N . ARG A 1 282 ? -16.22200 -13.45400 -6.28400 1.000 11.86751 265 ARG A N 1
ATOM 3824 C CA . ARG A 1 282 ? -17.49900 -13.48700 -6.97900 1.000 12.35716 265 ARG A CA 1
ATOM 3825 C C . ARG A 1 282 ? -18.18000 -14.84200 -6.84600 1.000 12.58263 265 ARG A C 1
ATOM 3826 O O . ARG A 1 282 ? -19.02200 -15.19200 -7.68100 1.000 14.02409 265 ARG A O 1
ATOM 3847 N N . ASP A 1 283 ? -17.84900 -15.60300 -5.80100 1.000 13.24418 266 ASP A N 1
ATOM 3848 C CA . ASP A 1 283 ? -18.51400 -16.88500 -5.59800 1.000 15.30531 266 ASP A CA 1
ATOM 3849 C C . ASP A 1 283 ? -19.99700 -16.69300 -5.32100 1.000 14.45744 266 ASP A C 1
ATOM 3850 O O . ASP A 1 283 ? -20.80900 -17.57800 -5.61300 1.000 16.67520 266 ASP A O 1
ATOM 3859 N N . VAL A 1 284 ? -20.36600 -15.55800 -4.74000 1.000 12.74224 267 VAL A N 1
ATOM 3860 C CA . VAL A 1 284 ? -21.76000 -15.18300 -4.55000 1.000 12.51804 267 VAL A CA 1
ATOM 3861 C C . VAL A 1 284 ? -22.10700 -14.11900 -5.57600 1.000 15.48362 267 VAL A C 1
ATOM 3862 O O . VAL A 1 284 ? -21.51800 -13.03400 -5.57100 1.000 15.28019 267 VAL A O 1
ATOM 3875 N N . LEU A 1 285 ? -23.07700 -14.41700 -6.44000 1.000 21.76618 268 LEU A N 1
ATOM 3876 C CA . LEU A 1 285 ? -23.50500 -13.46400 -7.45900 1.000 37.01201 268 LEU A CA 1
ATOM 3877 C C . LEU A 1 285 ? -24.68100 -12.60000 -7.00400 1.000 23.01180 268 LEU A C 1
ATOM 3878 O O . LEU A 1 285 ? -24.77500 -11.43400 -7.40700 1.000 23.25003 268 LEU A O 1
ATOM 3894 N N . ASN A 1 286 ? -25.56900 -13.13500 -6.17400 1.000 16.00606 269 ASN A N 1
ATOM 3895 C CA . ASN A 1 286 ? -26.76100 -12.43400 -5.69100 1.000 14.35315 269 ASN A CA 1
ATOM 3896 C C . ASN A 1 286 ? -26.54200 -12.11500 -4.21800 1.000 12.10414 269 ASN A C 1
ATOM 3897 O O . ASN A 1 286 ? -26.97500 -12.84000 -3.32500 1.000 12.50346 269 ASN A O 1
ATOM 3908 N N . VAL A 1 287 ? -25.86100 -10.99800 -3.96600 1.000 10.95123 270 VAL A N 1
ATOM 3909 C CA . VAL A 1 287 ? -25.42300 -10.69500 -2.61000 1.000 9.84932 270 VAL A CA 1
ATOM 3910 C C . VAL A 1 287 ? -26.60000 -10.35200 -1.71000 1.000 10.35651 270 VAL A C 1
ATOM 3911 O O . VAL A 1 287 ? -26.54400 -10.60900 -0.50700 1.000 11.00408 270 VAL A O 1
ATOM 3924 N N . GLY A 1 288 ? -27.68700 -9.81100 -2.26000 1.000 10.48664 271 GLY A N 1
ATOM 3925 C CA . GLY A 1 288 ? -28.84100 -9.47900 -1.44900 1.000 11.21589 271 GLY A CA 1
ATOM 3926 C C . GLY A 1 288 ? -29.46100 -10.65400 -0.73000 1.000 10.99447 271 GLY A C 1
ATOM 3927 O O . GLY A 1 288 ? -30.21900 -10.44800 0.23000 1.000 11.37121 271 GLY A O 1
ATOM 3931 N N . VAL A 1 289 ? -29.17900 -11.88100 -1.17100 1.000 10.54957 272 VAL A N 1
ATOM 3932 C CA . VAL A 1 289 ? -29.72200 -13.06900 -0.53200 1.000 11.29951 272 VAL A CA 1
ATOM 3933 C C . VAL A 1 289 ? -28.64500 -13.99500 0.01600 1.000 11.33388 272 VAL A C 1
ATOM 3934 O O . VAL A 1 289 ? -28.96400 -15.09200 0.46000 1.000 13.74368 272 VAL A O 1
ATOM 3947 N N . ASP A 1 290 ? -27.37800 -13.59300 -0.00700 1.000 10.05030 273 ASP A N 1
ATOM 3948 C CA . ASP A 1 290 ? -26.31000 -14.45300 0.51100 1.000 10.57743 273 ASP A CA 1
ATOM 3949 C C . ASP A 1 290 ? -25.14000 -13.56100 0.91100 1.000 10.23417 273 ASP A C 1
ATOM 3950 O O . ASP A 1 290 ? -24.47700 -12.97100 0.04800 1.000 10.41974 273 ASP A O 1
ATOM 3959 N N . ASP A 1 291 ? -24.89400 -13.46200 2.21100 1.000 9.86323 274 ASP A N 1
ATOM 3960 C CA . ASP A 1 291 ? -23.84100 -12.60900 2.75800 1.000 9.90513 274 ASP A CA 1
ATOM 3961 C C . ASP A 1 291 ? -22.52500 -13.32100 3.00400 1.000 9.94678 274 ASP A C 1
ATOM 3962 O O . ASP A 1 291 ? -21.62600 -12.73800 3.61400 1.000 10.64467 274 ASP A O 1
ATOM 3971 N N . SER A 1 292 ? -22.37800 -14.54800 2.49800 1.000 10.45885 275 SER A N 1
ATOM 3972 C CA . SER A 1 292 ? -21.23000 -15.38400 2.82700 1.000 11.28952 275 SER A CA 1
ATOM 3973 C C . SER A 1 292 ? -19.92000 -14.89300 2.21200 1.000 11.69957 275 SER A C 1
ATOM 3974 O O . SER A 1 292 ? -18.86600 -15.40200 2.59700 1.000 14.47270 275 SER A O 1
ATOM 3982 N N . SER A 1 293 ? -19.95000 -13.91000 1.30600 1.000 10.75376 276 SER A N 1
ATOM 3983 C CA . SER A 1 293 ? -18.74500 -13.27900 0.77800 1.000 10.80826 276 SER A CA 1
ATOM 3984 C C . SER A 1 293 ? -18.60100 -11.82200 1.21100 1.000 10.13824 276 SER A C 1
ATOM 3985 O O . SER A 1 293 ? -17.63800 -11.16700 0.80400 1.000 10.97910 276 SER A O 1
ATOM 3993 N N . THR A 1 294 ? -19.52100 -11.30200 2.01300 1.000 9.73674 277 THR A N 1
ATOM 3994 C CA . THR A 1 294 ? -19.47100 -9.89300 2.38100 1.000 9.78638 277 THR A CA 1
ATOM 3995 C C . THR A 1 294 ? -18.36300 -9.63700 3.39100 1.000 10.07876 277 THR A C 1
ATOM 3996 O O . THR A 1 294 ? -18.22400 -10.36600 4.37800 1.000 11.79826 277 THR A O 1
ATOM 4007 N N A VAL A 1 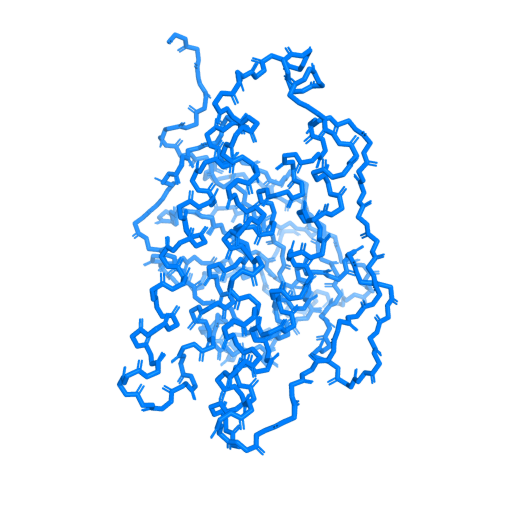295 ? -17.59400 -8.58000 3.15100 0.400 10.63048 278 VAL A N 1
ATOM 4008 N N B VAL A 1 295 ? -17.55400 -8.60400 3.13700 0.600 9.80892 278 VAL A N 1
ATOM 4009 C CA A VAL A 1 295 ? -16.47000 -8.23200 3.99700 0.400 11.39054 278 VAL A CA 1
ATOM 4010 C CA B VAL A 1 295 ? -16.45700 -8.25300 4.03200 0.600 10.31537 278 VAL A CA 1
ATOM 4011 C C A VAL A 1 295 ? -16.65600 -6.88400 4.68000 0.400 11.07259 278 VAL A C 1
ATOM 4012 C C B VAL A 1 295 ? -16.52800 -6.83700 4.59800 0.600 10.83889 278 VAL A C 1
ATOM 4013 O O A VAL A 1 295 ? -16.28700 -6.73300 5.84600 0.400 11.18693 278 VAL A O 1
ATOM 4014 O O B VAL A 1 295 ? -15.84800 -6.56100 5.59600 0.600 11.75298 278 VAL A O 1
ATOM 4039 N N . CYS A 1 296 ? -17.29000 -5.91800 4.01400 1.000 10.97375 279 CYS A N 1
ATOM 4040 C CA . CYS A 1 296 ? -17.46800 -4.59300 4.59700 1.000 11.32744 279 CYS A CA 1
ATOM 4041 C C . CYS A 1 296 ? -18.75500 -4.01700 4.03400 1.000 10.99226 279 CYS A C 1
ATOM 4042 O O . CYS A 1 296 ? -19.06300 -4.21500 2.86000 1.000 11.27708 279 CYS A O 1
ATOM 4049 N N . GLY A 1 297 ? -19.50800 -3.31900 4.87000 1.000 10.85395 280 GLY A N 1
ATOM 4050 C CA . GLY A 1 297 ? -20.79000 -2.82000 4.44200 1.000 10.32143 280 GLY A CA 1
ATOM 4051 C C . GLY A 1 297 ? -21.83000 -3.92000 4.38100 1.000 10.14930 280 GLY A C 1
ATOM 4052 O O . GLY A 1 297 ? -21.64600 -5.00200 4.93500 1.000 11.48346 280 GLY A O 1
ATOM 4056 N N . PRO A 1 298 ? -22.95600 -3.66100 3.72600 1.000 10.03119 281 PRO A N 1
ATOM 4057 C CA . PRO A 1 298 ? -23.24400 -2.49400 2.88900 1.000 9.38412 281 PRO A CA 1
ATOM 4058 C C . PRO A 1 298 ? -23.52900 -1.22700 3.65400 1.000 9.33073 281 PRO A C 1
ATOM 4059 O O . PRO A 1 298 ? -23.80400 -1.22400 4.85300 1.000 9.71210 281 PRO A O 1
ATOM 4070 N N . ASN A 1 299 ? -23.46700 -0.13200 2.91400 1.000 9.17925 282 ASN A N 1
ATOM 4071 C CA . ASN A 1 299 ? -24.06300 1.13100 3.32000 1.000 8.56857 282 ASN A CA 1
ATOM 4072 C C . ASN A 1 299 ? -24.94500 1.61600 2.18000 1.000 8.27111 282 ASN A C 1
ATOM 4073 O O . ASN A 1 299 ? -24.80800 1.18300 1.03500 1.000 9.47310 282 ASN A O 1
ATOM 4084 N N . TYR A 1 300 ? -25.87500 2.51100 2.49400 1.000 8.70886 283 TYR A N 1
ATOM 4085 C CA . TYR A 1 300 ? -26.80000 3.02200 1.49000 1.000 8.45063 283 TYR A CA 1
ATOM 4086 C C . TYR A 1 300 ? -26.15700 4.12700 0.66000 1.000 8.54122 283 TYR A C 1
ATOM 4087 O O . TYR A 1 300 ? -25.28500 4.86300 1.12000 1.000 9.25711 283 TYR A O 1
ATOM 4105 N N . PHE A 1 301 ? -26.63000 4.23600 -0.57400 1.000 8.66667 284 PHE A N 1
ATOM 4106 C CA . PHE A 1 301 ? -26.23900 5.29900 -1.48000 1.000 8.31022 284 PHE A CA 1
ATOM 4107 C C . PHE A 1 301 ? -27.49500 5.80300 -2.17600 1.000 8.70065 284 PHE A C 1
ATOM 4108 O O . PHE A 1 301 ? -28.22700 5.03000 -2.80000 1.000 8.42750 284 PHE A O 1
ATOM 4125 N N . LEU A 1 302 ? -27.76500 7.09100 -2.03300 1.000 8.48841 285 LEU A N 1
ATOM 4126 C CA . LEU A 1 302 ? -28.97400 7.71100 -2.58300 1.000 8.96810 285 LEU A CA 1
ATOM 4127 C C . LEU A 1 302 ? -28.69300 8.15900 -4.01100 1.000 9.20107 285 LEU A C 1
ATOM 4128 O O . LEU A 1 302 ? -28.22700 9.26500 -4.27000 1.000 10.30815 285 LEU A O 1
ATOM 4144 N N . LEU A 1 303 ? -28.96000 7.25600 -4.94400 1.000 9.77066 286 LEU A N 1
ATOM 4145 C CA . LEU A 1 303 ? -28.81500 7.52800 -6.36300 1.000 9.90096 286 LEU A CA 1
ATOM 4146 C C . LEU A 1 303 ? -29.80200 8.60800 -6.77900 1.000 9.98612 286 LEU A C 1
ATOM 4147 O O . LEU A 1 303 ? -30.98900 8.55100 -6.45100 1.000 10.21428 286 LEU A O 1
ATOM 4163 N N . SER A 1 304 ? -29.31300 9.58000 -7.53300 1.000 9.56521 287 SER A N 1
ATOM 4164 C CA . SER A 1 304 ? -30.18000 10.63200 -8.03900 1.000 10.94349 287 SER A CA 1
ATOM 4165 C C . SER A 1 304 ? -31.30900 10.04100 -8.86700 1.000 11.15668 287 SER A C 1
ATOM 4166 O O . SER A 1 304 ? -31.12600 9.06300 -9.59700 1.000 13.93593 287 SER A O 1
ATOM 4174 N N . ALA A 1 305 ? -32.48300 10.65900 -8.76600 1.000 10.09289 288 ALA A N 1
ATOM 4175 C CA . ALA A 1 305 ? -33.64000 10.16600 -9.48300 1.000 10.59427 288 ALA A CA 1
ATOM 4176 C C . ALA A 1 305 ? -34.62700 11.29500 -9.74200 1.000 9.45105 288 ALA A C 1
ATOM 4177 O O . ALA A 1 305 ? -34.70800 12.26500 -8.98100 1.000 9.53916 288 ALA A O 1
ATOM 4184 N N . LEU A 1 306 ? -35.40100 11.13200 -10.80300 1.000 9.43275 289 LEU A N 1
ATOM 4185 C CA . LEU A 1 306 ? -36.53400 12.00500 -11.05600 1.000 9.19794 289 LEU A CA 1
ATOM 4186 C C . LEU A 1 306 ? -37.44000 12.04300 -9.83500 1.000 8.74714 289 LEU A C 1
ATOM 4187 O O . LEU A 1 306 ? -37.90800 11.01100 -9.35400 1.000 9.88322 289 LEU A O 1
ATOM 4203 N N . GLY A 1 307 ? -37.69300 13.25000 -9.34300 1.000 8.44071 290 GLY A N 1
ATOM 4204 C CA . GLY A 1 307 ? -38.43000 13.47200 -8.12400 1.000 8.61465 290 GLY A CA 1
ATOM 4205 C C . GLY A 1 307 ? -37.59800 14.08600 -7.02700 1.000 8.41566 290 GLY A C 1
ATOM 4206 O O . GLY A 1 307 ? -38.15600 14.61600 -6.06500 1.000 8.82761 290 GLY A O 1
ATOM 4210 N N . ASP A 1 308 ? -36.27300 14.02200 -7.14400 1.000 8.40366 291 ASP A N 1
ATOM 4211 C CA . ASP A 1 308 ? -35.42300 14.78900 -6.25200 1.000 8.64580 291 ASP A CA 1
ATOM 4212 C C . ASP A 1 308 ? -35.74400 16.27500 -6.39600 1.000 8.99129 291 ASP A C 1
ATOM 4213 O O . ASP A 1 308 ? -36.12200 16.75000 -7.47100 1.000 9.77804 291 ASP A O 1
ATOM 4222 N N . ALA A 1 309 ? -35.55000 17.01500 -5.31000 1.000 9.86581 292 ALA A N 1
ATOM 4223 C CA . ALA A 1 309 ? -35.68100 18.46100 -5.34900 1.000 11.34927 292 ALA A CA 1
ATOM 4224 C C . ALA A 1 309 ? -34.76500 19.02600 -6.41800 1.000 12.09690 292 ALA A C 1
ATOM 4225 O O . ALA A 1 309 ? -33.60300 18.62900 -6.55100 1.000 14.15513 292 ALA A O 1
ATOM 4232 N N . VAL A 1 310 ? -35.31300 19.96200 -7.18000 1.000 13.26574 293 VAL A N 1
ATOM 4233 C CA . VAL A 1 310 ? -34.63300 20.64400 -8.27200 1.000 16.02943 293 VAL A CA 1
ATOM 4234 C C . VAL A 1 310 ? -35.25300 22.03300 -8.31800 1.000 19.62041 293 VAL A C 1
ATOM 4235 O O . VAL A 1 310 ? -36.35500 22.24400 -7.78600 1.000 20.06257 293 VAL A O 1
ATOM 4248 N N . PRO A 1 311 ? -34.59700 23.00300 -8.94100 1.000 25.18702 294 PRO A N 1
ATOM 4249 C CA . PRO A 1 311 ? -35.18100 24.34900 -9.03100 1.000 28.50222 294 PRO A CA 1
ATOM 4250 C C . PRO A 1 311 ? -36.46500 24.37300 -9.84800 1.000 30.72717 294 PRO A C 1
ATOM 4251 O O . PRO A 1 311 ? -36.64000 23.61400 -10.80500 1.000 31.38896 294 PRO A O 1
ATOM 4262 N N . GLY A 1 312 ? -37.36900 25.26600 -9.45000 1.000 32.12416 295 GLY A N 1
ATOM 4263 C CA . GLY A 1 312 ? -38.60800 25.49600 -10.17200 1.000 32.91793 295 GLY A CA 1
ATOM 4264 C C . GLY A 1 312 ? -39.65800 24.42200 -9.97900 1.000 33.30177 295 GLY A C 1
ATOM 4265 O O . GLY A 1 312 ? -40.34600 24.35300 -8.96000 1.000 32.12228 295 GLY A O 1
#

Secondary structure (DSSP, 8-state):
-HHHHHHHHHHHHHHHHHHHHHHHHHH--HHHHHHTT--HHHHHHHHHHHHHHHHHHHHHHHHHHHTT--PPPP-EE-----SHHHHHHHHHHHHHHHHHHHHHHHTT---HHHHHHHHHHHHHHHHHHHHHHHHTTS-SS-SS------HHHHHHHHGGGEEE-SS-PPPPPPPEEEESSEE-TT-EEEEEESS----TTEEEEEEETTTEEEEE----EEEPPTT--S-EEEEEEESSS-S-GGG--TTEEEEEEEEEE--BTB----

Nearest PDB structures (foldseek):
  8kce-assembly1_A-2  TM=1.004E+00  e=4.679E-54  Ramazzottius varieornatus
  8w9k-assembly2_C  TM=9.975E-01  e=2.211E-50  Ramazzottius varieornatus
  8w9k-assembly1_A  TM=9.974E-01  e=4.648E-50  Ramazzottius varieornatus
  8w9k-assembly1_B  TM=1.000E+00  e=2.439E-49  Ramazzottius varieornatus
  8x1k-assembly1_B  TM=9.895E-01  e=1.260E-47  Ramazzotti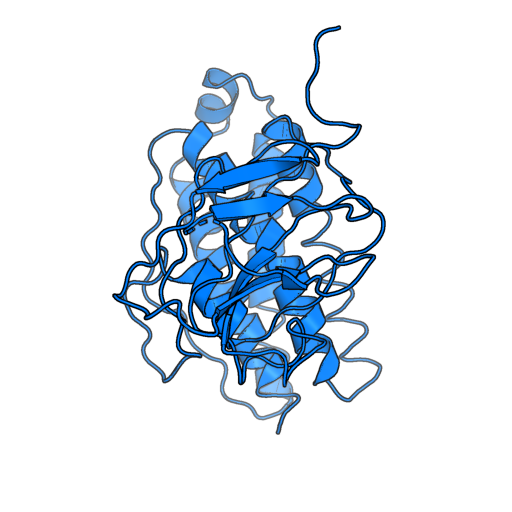us varieornatus

Radius of gyration: 18.24 Å; Cα contacts (8 Å, |Δi|>4): 549; chains: 1; bounding box: 45×49×41 Å

InterPro domains:
  IPR009078 Ferritin-like superfamily [SSF47240] (41-179)
  IPR012347 Ferritin-like [G3DSA:1.20.1260.10] (40-174)

Foldseek 3Di:
DLQLVLLLLVLQLLLLLLVLLVVVLVVDDQVLQVVVVDHSVLNVVSVVVNVLSVVVNVVSVVVSVVVVHDHFDYAQWDQPDDGPVSSLVVQLLSLLLLQQSLQQSLVRNPDPVVSVVSVVSNVVSLQSNLSSCLVNQAASDWDDFDHHAHSQQSCQSCVNTGPGGPDDGRHHAFAWDWVVQEEAAFDKIQIDTPDDDDLVQKWKWWAAGPPATDTDRPPVIDGRHPDGIDKIWIFIFRHCPDPRNRNPVPRTHYHTYIHRHHGPRGDDDD